Protein AF-A0A953SKE4-F1 (afdb_monomer)

Structure (mmCIF, N/CA/C/O backbone):
data_AF-A0A953SKE4-F1
#
_entry.id   AF-A0A953SKE4-F1
#
loop_
_atom_site.group_PDB
_atom_site.id
_atom_site.type_symbol
_atom_site.label_atom_id
_atom_site.label_alt_id
_atom_site.label_comp_id
_atom_site.label_asym_id
_atom_site.label_entity_id
_atom_site.label_seq_id
_atom_site.pdbx_PDB_ins_code
_atom_site.Cartn_x
_atom_site.Cartn_y
_atom_site.Cartn_z
_atom_site.occupancy
_atom_site.B_iso_or_equiv
_atom_site.auth_seq_id
_atom_site.auth_comp_id
_atom_site.auth_asym_id
_atom_site.auth_atom_id
_atom_site.pdbx_PDB_model_num
ATOM 1 N N . PRO A 1 1 ? 0.064 -39.192 33.802 1.00 39.12 1 PRO A N 1
ATOM 2 C CA . PRO A 1 1 ? -0.675 -38.508 32.712 1.00 39.12 1 PRO A CA 1
ATOM 3 C C . PRO A 1 1 ? -0.899 -37.016 33.041 1.00 39.12 1 PRO A C 1
ATOM 5 O O . PRO A 1 1 ? -1.971 -36.635 33.494 1.00 39.12 1 PRO A O 1
ATOM 8 N N . GLY A 1 2 ? 0.141 -36.183 32.907 1.00 41.84 2 GLY A N 1
ATOM 9 C CA . GLY A 1 2 ? 0.142 -34.832 33.498 1.00 41.84 2 GLY A CA 1
ATOM 10 C C . GLY A 1 2 ? 0.896 -33.747 32.727 1.00 41.84 2 GLY A C 1
ATOM 11 O O . GLY A 1 2 ? 1.136 -32.688 33.286 1.00 41.84 2 GLY A O 1
ATOM 12 N N . THR A 1 3 ? 1.271 -33.965 31.464 1.00 41.19 3 THR A N 1
ATOM 13 C CA . THR A 1 3 ? 2.146 -33.025 30.730 1.00 41.19 3 THR A CA 1
ATOM 14 C C . THR A 1 3 ? 1.558 -32.467 29.430 1.00 41.19 3 THR A C 1
ATOM 16 O O . THR A 1 3 ? 2.172 -31.610 28.808 1.00 41.19 3 THR A O 1
ATOM 19 N N . ALA A 1 4 ? 0.338 -32.851 29.037 1.00 38.56 4 ALA A N 1
ATOM 20 C CA . ALA A 1 4 ? -0.249 -32.420 27.759 1.00 38.56 4 ALA A CA 1
ATOM 21 C C . ALA A 1 4 ? -1.174 -31.184 27.837 1.00 38.56 4 ALA A C 1
ATOM 23 O O . ALA A 1 4 ? -1.635 -30.702 26.807 1.00 38.56 4 ALA A O 1
ATOM 24 N N . ARG A 1 5 ? -1.467 -30.642 29.032 1.00 37.81 5 ARG A N 1
ATOM 25 C CA . ARG A 1 5 ? -2.513 -29.607 29.208 1.00 37.81 5 ARG A CA 1
ATOM 26 C C . ARG A 1 5 ? -2.008 -28.174 29.427 1.00 37.81 5 ARG A C 1
ATOM 28 O O . ARG A 1 5 ? -2.819 -27.271 29.587 1.00 37.81 5 ARG A O 1
ATOM 35 N N . ALA A 1 6 ? -0.694 -27.945 29.394 1.00 35.88 6 ALA A N 1
ATOM 36 C CA . ALA A 1 6 ? -0.098 -26.629 29.666 1.00 35.88 6 ALA A CA 1
ATOM 37 C C . ALA A 1 6 ? 0.276 -25.809 28.408 1.00 35.88 6 ALA A C 1
ATOM 39 O O . ALA A 1 6 ? 0.784 -24.697 28.536 1.00 35.88 6 ALA A O 1
ATOM 40 N N . MET A 1 7 ? 0.031 -26.316 27.191 1.00 36.00 7 MET A N 1
ATOM 41 C CA . MET A 1 7 ? 0.552 -25.703 25.953 1.00 36.00 7 MET A CA 1
ATOM 42 C C . MET A 1 7 ? -0.490 -25.200 24.940 1.00 36.00 7 MET A C 1
ATOM 44 O O . MET A 1 7 ? -0.090 -24.751 23.870 1.00 36.00 7 MET A O 1
ATOM 48 N N . SER A 1 8 ? -1.795 -25.200 25.243 1.00 37.53 8 SER A N 1
ATOM 49 C CA . SER A 1 8 ? -2.818 -24.786 24.257 1.00 37.53 8 SER A CA 1
ATOM 50 C C . SER A 1 8 ? -3.483 -23.428 24.506 1.00 37.53 8 SER A C 1
ATOM 52 O O . SER A 1 8 ? -4.377 -23.066 23.749 1.00 37.53 8 SER A O 1
ATOM 54 N N . ASN A 1 9 ? -3.097 -22.669 25.536 1.00 37.81 9 ASN A N 1
ATOM 55 C CA . ASN A 1 9 ? -3.800 -21.423 25.864 1.00 37.81 9 ASN A CA 1
ATOM 56 C C . ASN A 1 9 ? -2.856 -20.259 26.165 1.00 37.81 9 ASN A C 1
ATOM 58 O O . ASN A 1 9 ? -2.908 -19.628 27.219 1.00 37.81 9 ASN A O 1
ATOM 62 N N . ARG A 1 10 ? -1.963 -19.995 25.213 1.00 39.56 10 ARG A N 1
ATOM 63 C CA . ARG A 1 10 ? -1.218 -18.739 25.130 1.00 39.56 10 ARG A CA 1
ATOM 64 C C . ARG A 1 10 ? -1.738 -17.942 23.931 1.00 39.56 10 ARG A C 1
ATOM 66 O O . ARG A 1 10 ? -0.953 -17.511 23.095 1.00 39.56 10 ARG A O 1
ATOM 73 N N . SER A 1 11 ? -3.063 -17.795 23.819 1.00 39.97 11 SER A N 1
ATOM 74 C CA . SER A 1 11 ? -3.590 -16.672 23.048 1.00 39.97 11 SER A CA 1
ATOM 75 C C . SER A 1 11 ? -3.015 -15.419 23.694 1.00 39.97 11 SER A C 1
ATOM 77 O O . SER A 1 11 ? -2.950 -15.313 24.928 1.00 39.97 11 SER A O 1
ATOM 79 N N . ALA A 1 12 ? -2.485 -14.513 22.882 1.00 47.19 12 ALA A N 1
ATOM 80 C CA . ALA A 1 12 ? -2.072 -13.211 23.367 1.00 47.19 12 ALA A CA 1
ATOM 81 C C . ALA A 1 12 ? -3.350 -12.505 23.822 1.00 47.19 12 ALA A C 1
ATOM 83 O O . ALA A 1 12 ? -4.002 -11.834 23.035 1.00 47.19 12 ALA A O 1
ATOM 84 N N . ARG A 1 13 ? -3.755 -12.741 25.076 1.00 45.00 13 ARG A N 1
ATOM 85 C CA . ARG A 1 13 ? -4.928 -12.137 25.695 1.00 45.00 13 ARG A CA 1
ATOM 86 C C . ARG A 1 13 ? -4.666 -10.639 25.683 1.00 45.00 13 ARG A C 1
ATOM 88 O O . ARG A 1 13 ? -3.922 -10.134 26.524 1.00 45.00 13 ARG A O 1
ATOM 95 N N . TYR A 1 14 ? -5.175 -9.970 24.656 1.00 53.34 14 TYR A N 1
ATOM 96 C CA . TYR A 1 14 ? -4.954 -8.559 24.427 1.00 53.34 14 TYR A CA 1
ATOM 97 C C . TYR A 1 14 ? -5.519 -7.813 25.635 1.00 53.34 14 TYR A C 1
ATOM 99 O O . TYR A 1 14 ? -6.727 -7.767 25.861 1.00 53.34 14 TYR A O 1
ATOM 107 N N . LYS A 1 15 ? -4.626 -7.302 26.486 1.00 50.97 15 LYS A N 1
ATOM 108 C CA . LYS A 1 15 ? -5.012 -6.466 27.616 1.00 50.97 15 LYS A CA 1
ATOM 109 C C . LYS A 1 15 ? -5.253 -5.063 27.080 1.00 50.97 15 LYS A C 1
ATOM 111 O O . LYS A 1 15 ? -4.314 -4.364 26.704 1.00 50.97 15 LYS A O 1
ATOM 116 N N . SER A 1 16 ? -6.522 -4.666 27.055 1.00 43.53 16 SER A N 1
ATOM 117 C CA . SER A 1 16 ? -6.913 -3.287 26.773 1.00 43.53 16 SER A CA 1
ATOM 118 C C . SER A 1 16 ? -6.113 -2.333 27.673 1.00 43.53 16 SER A C 1
ATOM 120 O O . SER A 1 16 ? -6.047 -2.542 28.884 1.00 43.53 16 SER A O 1
ATOM 122 N N . GLY A 1 17 ? -5.433 -1.351 27.075 1.00 54.00 17 GLY A N 1
ATOM 123 C CA . GLY A 1 17 ? -4.590 -0.376 27.782 1.00 54.00 17 GLY A CA 1
ATOM 124 C C . GLY A 1 17 ? -3.110 -0.746 27.974 1.00 54.00 17 GLY A C 1
ATOM 125 O O . GLY A 1 17 ? -2.363 0.073 28.496 1.00 54.00 17 GLY A O 1
ATOM 126 N N . SER A 1 18 ? -2.635 -1.922 27.536 1.00 54.16 18 SER A N 1
ATOM 127 C CA . SER A 1 18 ? -1.208 -2.301 27.650 1.00 54.16 18 SER A CA 1
ATOM 128 C C . SER A 1 18 ? -0.355 -1.953 26.419 1.00 54.16 18 SER A C 1
ATOM 130 O O . SER A 1 18 ? 0.760 -2.457 26.265 1.00 54.16 18 SER A O 1
ATOM 132 N N . LEU A 1 19 ? -0.886 -1.154 25.492 1.00 59.56 19 LEU A N 1
ATOM 133 C CA . LEU A 1 19 ? -0.158 -0.700 24.310 1.00 59.56 19 LEU A CA 1
ATOM 134 C C . LEU A 1 19 ? 0.781 0.440 24.702 1.00 59.56 19 LEU A C 1
ATOM 136 O O . LEU A 1 19 ? 0.360 1.580 24.864 1.00 59.56 19 LEU A O 1
ATOM 140 N N . SER A 1 20 ? 2.071 0.126 24.823 1.00 70.56 20 SER A N 1
ATOM 141 C CA . SER A 1 20 ? 3.114 1.154 24.814 1.00 70.56 20 SER A CA 1
ATOM 142 C C . SER A 1 20 ? 3.005 1.983 23.530 1.00 70.56 20 SER A C 1
ATOM 144 O O . SER A 1 20 ? 2.717 1.425 22.468 1.00 70.56 20 SER A O 1
ATOM 146 N N . LEU A 1 21 ? 3.289 3.286 23.613 1.00 67.12 21 LEU A N 1
ATOM 147 C CA . LEU A 1 21 ? 3.339 4.202 22.468 1.00 67.12 21 LEU A CA 1
ATOM 148 C C . LEU A 1 21 ? 4.167 3.607 21.313 1.00 67.12 21 LEU A C 1
ATOM 150 O O . LEU A 1 21 ? 3.741 3.606 20.162 1.00 67.12 21 LEU A O 1
ATOM 154 N N . ALA A 1 22 ? 5.302 2.981 21.641 1.00 67.12 22 ALA A N 1
ATOM 155 C CA . ALA A 1 22 ? 6.142 2.284 20.672 1.00 67.12 22 ALA A CA 1
ATOM 156 C C . ALA A 1 22 ? 5.430 1.072 20.041 1.00 67.12 22 ALA A C 1
ATOM 158 O O . ALA A 1 22 ? 5.507 0.863 18.836 1.00 67.12 22 ALA A O 1
ATOM 159 N N . GLY A 1 23 ? 4.686 0.295 20.831 1.00 61.81 23 GLY A N 1
ATOM 160 C CA . GLY A 1 23 ? 3.919 -0.862 20.358 1.00 61.81 23 GLY A CA 1
ATOM 161 C C . GLY A 1 23 ? 2.653 -0.514 19.565 1.00 61.81 23 GLY A C 1
ATOM 162 O O . GLY A 1 23 ? 2.131 -1.398 18.880 1.00 61.81 23 GLY A O 1
ATOM 163 N N . ALA A 1 24 ? 2.170 0.730 19.667 1.00 65.88 24 ALA A N 1
ATOM 164 C CA . ALA A 1 24 ? 1.053 1.277 18.896 1.00 65.88 24 ALA A CA 1
ATOM 165 C C . ALA A 1 24 ? 1.512 1.916 17.573 1.00 65.88 24 ALA A C 1
ATOM 167 O O . ALA A 1 24 ? 0.859 1.730 16.552 1.00 65.88 24 ALA A O 1
ATOM 168 N N . VAL A 1 25 ? 2.656 2.610 17.572 1.00 69.12 25 VAL A N 1
ATOM 169 C CA . VAL A 1 25 ? 3.214 3.281 16.383 1.00 69.12 25 VAL A CA 1
ATOM 170 C C . VAL A 1 25 ? 3.992 2.314 15.480 1.00 69.12 25 VAL A C 1
ATOM 172 O O . VAL A 1 25 ? 3.965 2.448 14.256 1.00 69.12 25 VAL A O 1
ATOM 175 N N . ALA A 1 26 ? 4.657 1.305 16.053 1.00 68.56 26 ALA A N 1
ATOM 176 C CA . ALA A 1 26 ? 5.510 0.379 15.302 1.00 68.56 26 ALA A CA 1
ATOM 177 C C . ALA A 1 26 ? 4.809 -0.371 14.146 1.00 68.56 26 ALA A C 1
ATOM 179 O O . ALA A 1 26 ? 5.418 -0.465 13.079 1.00 68.56 26 ALA A O 1
ATOM 180 N N . PRO A 1 27 ? 3.565 -0.880 14.285 1.00 70.19 27 PRO A N 1
ATOM 181 C CA . PRO A 1 27 ? 2.878 -1.534 13.173 1.00 70.19 27 PRO A CA 1
ATOM 182 C C . PRO A 1 27 ? 2.602 -0.571 12.012 1.00 70.19 27 PRO A C 1
ATOM 184 O O . PRO A 1 27 ? 2.780 -0.955 10.863 1.00 70.19 27 PRO A O 1
ATOM 187 N N . GLY A 1 28 ? 2.218 0.677 12.305 1.00 72.12 28 GLY A N 1
ATOM 188 C CA . GLY A 1 28 ? 1.869 1.674 11.289 1.00 72.12 28 GLY A CA 1
ATOM 189 C C . GLY A 1 28 ? 3.074 2.132 10.468 1.00 72.12 28 GLY A C 1
ATOM 190 O O . GLY A 1 28 ? 3.058 2.050 9.243 1.00 72.12 28 GLY A O 1
ATOM 191 N N . ASN A 1 29 ? 4.166 2.523 11.132 1.00 78.38 29 ASN A N 1
ATOM 192 C CA . ASN A 1 29 ? 5.350 3.040 10.434 1.00 78.38 29 ASN A CA 1
ATOM 193 C C . ASN A 1 29 ? 6.035 1.980 9.560 1.00 78.38 29 ASN A C 1
ATOM 195 O O . ASN A 1 29 ? 6.496 2.284 8.461 1.00 78.38 29 ASN A O 1
ATOM 199 N N . GLY A 1 30 ? 6.097 0.728 10.025 1.00 74.69 30 GLY A N 1
ATOM 200 C CA . GLY A 1 30 ? 6.688 -0.363 9.247 1.00 74.69 30 GLY A CA 1
ATOM 201 C C . GLY A 1 30 ? 5.895 -0.673 7.973 1.00 74.69 30 GLY A C 1
ATOM 202 O O . GLY A 1 30 ? 6.492 -0.904 6.920 1.00 74.69 30 GLY A O 1
ATOM 203 N N . VAL A 1 31 ? 4.562 -0.621 8.052 1.00 78.62 31 VAL A N 1
ATOM 204 C CA . VAL A 1 31 ? 3.669 -0.794 6.895 1.00 78.62 31 VAL A CA 1
ATOM 205 C C . VAL A 1 31 ? 3.814 0.376 5.919 1.00 78.62 31 VAL A C 1
ATOM 207 O O . VAL A 1 31 ? 3.981 0.129 4.728 1.00 78.62 31 VAL A O 1
ATOM 210 N N . MET A 1 32 ? 3.835 1.626 6.407 1.00 81.75 32 MET A N 1
ATOM 211 C CA . MET A 1 32 ? 4.032 2.831 5.579 1.00 81.75 32 MET A CA 1
ATOM 212 C C . MET A 1 32 ? 5.306 2.748 4.737 1.00 81.75 32 MET A C 1
ATOM 214 O O . MET A 1 32 ? 5.282 2.914 3.516 1.00 81.75 32 MET A O 1
ATOM 218 N N . ILE A 1 33 ? 6.432 2.457 5.392 1.00 81.88 33 ILE A N 1
ATOM 219 C CA . ILE A 1 33 ? 7.736 2.382 4.730 1.00 81.88 33 ILE A CA 1
ATOM 220 C C . ILE A 1 33 ? 7.755 1.214 3.735 1.00 81.88 33 ILE A C 1
ATOM 222 O O . ILE A 1 33 ? 8.214 1.374 2.603 1.00 81.88 33 ILE A O 1
ATOM 226 N N . GLY A 1 34 ? 7.214 0.056 4.125 1.00 79.56 34 GLY A N 1
ATOM 227 C CA . GLY A 1 34 ? 7.093 -1.108 3.248 1.00 79.56 34 GLY A CA 1
ATOM 228 C C . GLY A 1 34 ? 6.271 -0.818 1.991 1.00 79.56 34 GLY A C 1
ATOM 229 O O . GLY A 1 34 ? 6.714 -1.149 0.891 1.00 79.56 34 GLY A O 1
ATOM 230 N N . GLY A 1 35 ? 5.127 -0.143 2.137 1.00 79.62 35 GLY A N 1
ATOM 231 C CA . GLY A 1 35 ? 4.260 0.268 1.031 1.00 79.62 35 GLY A CA 1
ATOM 232 C C . GLY A 1 35 ? 4.963 1.202 0.046 1.00 79.62 35 GLY A C 1
ATOM 233 O O . GLY A 1 35 ? 4.919 0.960 -1.162 1.00 79.62 35 GLY A O 1
ATOM 234 N N . GLY A 1 36 ? 5.692 2.205 0.546 1.00 81.56 36 GLY A N 1
ATOM 235 C CA . GLY A 1 36 ? 6.475 3.125 -0.287 1.00 81.56 36 GLY A CA 1
ATOM 236 C C . GLY A 1 36 ? 7.585 2.426 -1.082 1.00 81.56 36 GLY A C 1
ATOM 237 O O . GLY A 1 36 ? 7.732 2.654 -2.284 1.00 81.56 36 GLY A O 1
ATOM 238 N N . ILE A 1 37 ? 8.327 1.512 -0.448 1.00 83.56 37 ILE A N 1
ATOM 239 C CA . ILE A 1 37 ? 9.362 0.711 -1.123 1.00 83.56 37 ILE A CA 1
ATOM 240 C C . ILE A 1 37 ? 8.739 -0.160 -2.217 1.00 83.56 37 ILE A C 1
ATOM 242 O O . ILE A 1 37 ? 9.277 -0.232 -3.322 1.00 83.56 37 ILE A O 1
ATOM 246 N N . PHE A 1 38 ? 7.600 -0.796 -1.940 1.00 79.81 38 PHE A N 1
ATOM 247 C CA . PHE A 1 38 ? 6.924 -1.659 -2.907 1.00 79.81 38 PHE A CA 1
ATOM 248 C C . PHE A 1 38 ? 6.378 -0.875 -4.100 1.00 79.81 38 PHE A C 1
ATOM 250 O O . PHE A 1 38 ? 6.512 -1.323 -5.239 1.00 79.81 38 PHE A O 1
ATOM 257 N N . ALA A 1 39 ? 5.817 0.313 -3.857 1.00 80.62 39 ALA A N 1
ATOM 258 C CA . ALA A 1 39 ? 5.349 1.211 -4.904 1.00 80.62 39 ALA A CA 1
ATOM 259 C C . ALA A 1 39 ? 6.493 1.585 -5.858 1.00 80.62 39 ALA A C 1
ATOM 261 O O . ALA A 1 39 ? 6.364 1.417 -7.072 1.00 80.62 39 ALA A O 1
ATOM 262 N N . LEU A 1 40 ? 7.638 2.009 -5.312 1.00 84.81 40 LEU A N 1
ATOM 263 C CA . LEU A 1 40 ? 8.830 2.351 -6.094 1.00 84.81 40 LEU A CA 1
ATOM 264 C C . LEU A 1 40 ? 9.402 1.134 -6.827 1.00 84.81 40 LEU A C 1
ATOM 266 O O . LEU A 1 40 ? 9.696 1.211 -8.021 1.00 84.81 40 LEU A O 1
ATOM 270 N N . MET A 1 41 ? 9.506 -0.011 -6.150 1.00 81.94 41 MET A N 1
ATOM 271 C CA . MET A 1 41 ? 9.976 -1.254 -6.757 1.00 81.94 41 MET A CA 1
ATOM 272 C C . MET A 1 41 ? 9.084 -1.675 -7.925 1.00 81.94 41 MET A C 1
ATOM 274 O O . MET A 1 41 ? 9.592 -2.065 -8.970 1.00 81.94 41 MET A O 1
ATOM 278 N N . GLY A 1 42 ? 7.766 -1.551 -7.792 1.00 79.31 42 GLY A N 1
ATOM 279 C CA . GLY A 1 42 ? 6.824 -1.850 -8.864 1.00 79.31 42 GLY A CA 1
ATOM 280 C C . GLY A 1 42 ? 6.957 -0.949 -10.087 1.00 79.31 42 GLY A C 1
ATOM 281 O O . GLY A 1 42 ? 6.715 -1.407 -11.207 1.00 79.31 42 GLY A O 1
ATOM 282 N N . GLN A 1 43 ? 7.356 0.312 -9.902 1.00 80.75 43 GLN A N 1
ATOM 283 C CA . GLN A 1 43 ? 7.673 1.208 -11.017 1.00 80.75 43 GLN A CA 1
ATOM 284 C C . GLN A 1 43 ? 8.949 0.754 -11.728 1.00 80.75 43 GLN A C 1
ATOM 286 O O . GLN A 1 43 ? 8.941 0.574 -12.943 1.00 80.75 43 GLN A O 1
ATOM 291 N N . VAL A 1 44 ? 10.012 0.461 -10.973 1.00 81.62 44 VAL A N 1
ATOM 292 C CA . VAL A 1 44 ? 11.272 -0.058 -11.531 1.00 81.62 44 VAL A CA 1
ATOM 293 C C . VAL A 1 44 ? 11.052 -1.395 -12.245 1.00 81.62 44 VAL A C 1
ATOM 295 O O . VAL A 1 44 ? 11.558 -1.599 -13.344 1.00 81.62 44 VAL A O 1
ATOM 298 N N . ALA A 1 45 ? 10.246 -2.285 -11.668 1.00 76.94 45 ALA A N 1
ATOM 299 C CA . ALA A 1 45 ? 9.879 -3.559 -12.274 1.00 76.94 45 ALA A CA 1
ATOM 300 C C . ALA A 1 45 ? 9.043 -3.380 -13.548 1.00 76.94 45 ALA A C 1
ATOM 302 O O . ALA A 1 45 ? 9.211 -4.138 -14.497 1.00 76.94 45 ALA A O 1
ATOM 303 N N . GLY A 1 46 ? 8.181 -2.358 -13.601 1.00 73.44 46 GLY A N 1
ATOM 304 C CA . GLY A 1 46 ? 7.456 -1.988 -14.818 1.00 73.44 46 GLY A CA 1
ATOM 305 C C . GLY A 1 46 ? 8.395 -1.587 -15.958 1.00 73.44 46 GLY A C 1
ATOM 306 O O . GLY A 1 46 ? 8.177 -1.996 -17.093 1.00 73.44 46 GLY A O 1
ATOM 307 N N . LEU A 1 47 ? 9.470 -0.857 -15.646 1.00 75.56 47 LEU A N 1
ATOM 308 C CA . LEU A 1 47 ? 10.493 -0.455 -16.619 1.00 75.56 47 LEU A CA 1
ATOM 309 C C . LEU A 1 47 ? 11.413 -1.615 -17.031 1.00 75.56 47 LEU A C 1
ATOM 311 O O . LEU A 1 47 ? 11.824 -1.697 -18.184 1.00 75.56 47 LEU A O 1
ATOM 315 N N . ALA A 1 48 ? 11.739 -2.512 -16.098 1.00 72.88 48 ALA A N 1
ATOM 316 C CA . ALA A 1 48 ? 12.599 -3.671 -16.342 1.00 72.88 48 ALA A CA 1
ATOM 317 C C . ALA A 1 48 ? 11.871 -4.851 -17.024 1.00 72.88 48 ALA A C 1
ATOM 319 O O . ALA A 1 48 ? 12.521 -5.758 -17.549 1.00 72.88 48 ALA A O 1
ATOM 320 N N . GLY A 1 49 ? 10.534 -4.855 -17.023 1.00 71.50 49 GLY A N 1
ATOM 321 C CA . GLY A 1 49 ? 9.706 -5.908 -17.612 1.00 71.50 49 GLY A CA 1
ATOM 322 C C . GLY A 1 49 ? 9.820 -7.259 -16.892 1.00 71.50 49 GLY A C 1
ATOM 323 O O . GLY A 1 49 ? 10.248 -7.349 -15.740 1.00 71.50 49 GLY A O 1
ATOM 324 N N . GLY A 1 50 ? 9.454 -8.346 -17.582 1.00 71.12 50 GLY A N 1
ATOM 325 C CA . GLY A 1 50 ? 9.426 -9.707 -17.015 1.00 71.12 50 GLY A CA 1
ATOM 326 C C . GLY A 1 50 ? 10.789 -10.261 -16.571 1.00 71.12 50 GLY A C 1
ATOM 327 O O . GLY A 1 50 ? 10.850 -11.273 -15.878 1.00 71.12 50 GLY A O 1
ATOM 328 N N . LEU A 1 51 ? 11.888 -9.589 -16.923 1.00 75.50 51 LEU A N 1
ATOM 329 C CA . LEU A 1 51 ? 13.241 -9.958 -16.508 1.00 75.50 51 LEU A CA 1
ATOM 330 C C . LEU A 1 51 ? 13.604 -9.444 -15.111 1.00 75.50 51 LEU A C 1
ATOM 332 O O . LEU A 1 51 ? 14.638 -9.846 -14.581 1.00 75.50 51 LEU A O 1
ATOM 336 N N . PHE A 1 52 ? 12.781 -8.590 -14.493 1.00 75.19 52 PHE A N 1
ATOM 337 C CA . PHE A 1 52 ? 13.068 -8.008 -13.181 1.00 75.19 52 PHE A CA 1
ATOM 338 C C . PHE A 1 52 ? 13.435 -9.044 -12.098 1.00 75.19 52 PHE A C 1
ATOM 340 O O . PHE A 1 52 ? 14.459 -8.845 -11.442 1.00 75.19 52 PHE A O 1
ATOM 347 N N . PRO A 1 53 ? 12.708 -10.168 -11.914 1.00 71.62 53 PRO A N 1
ATOM 348 C CA . PRO A 1 53 ? 13.050 -11.149 -10.881 1.00 71.62 53 PRO A CA 1
ATOM 349 C C . PRO A 1 53 ? 14.406 -11.812 -11.139 1.00 71.62 53 PRO A C 1
ATOM 351 O O . PRO A 1 53 ? 15.194 -12.006 -10.217 1.00 71.62 53 PRO A O 1
ATOM 354 N N . ILE A 1 54 ? 14.710 -12.107 -12.406 1.00 73.56 54 ILE A N 1
ATOM 355 C CA . ILE A 1 54 ? 15.983 -12.713 -12.807 1.00 73.56 54 ILE A CA 1
ATOM 356 C C . ILE A 1 54 ? 17.114 -11.705 -12.607 1.00 73.56 54 ILE A C 1
ATOM 358 O O . ILE A 1 54 ? 18.135 -12.044 -12.018 1.00 73.56 54 ILE A O 1
ATOM 362 N N . ALA A 1 55 ? 16.925 -10.451 -13.020 1.00 72.38 55 ALA A N 1
ATOM 363 C CA . ALA A 1 55 ? 17.889 -9.377 -12.810 1.00 72.38 55 ALA A CA 1
ATOM 364 C C . ALA A 1 55 ? 18.147 -9.132 -11.317 1.00 72.38 55 ALA A C 1
ATOM 366 O O . ALA A 1 55 ? 19.294 -8.941 -10.922 1.00 72.38 55 ALA A O 1
ATOM 367 N N . PHE A 1 56 ? 17.107 -9.203 -10.482 1.00 73.12 56 PHE A N 1
ATOM 368 C CA . PHE A 1 56 ? 17.219 -9.081 -9.033 1.00 73.12 56 PHE A CA 1
ATOM 369 C C . PHE A 1 56 ? 18.006 -10.244 -8.420 1.00 73.12 56 PHE A C 1
ATOM 371 O O . PHE A 1 56 ? 18.933 -10.008 -7.650 1.00 73.12 56 PHE A O 1
ATOM 378 N N . VAL A 1 57 ? 17.703 -11.494 -8.789 1.00 75.31 57 VAL A N 1
ATOM 379 C CA . VAL A 1 57 ? 18.437 -12.673 -8.298 1.00 75.31 57 VAL A CA 1
ATOM 380 C C . VAL A 1 57 ? 19.882 -12.662 -8.789 1.00 75.31 57 VAL A C 1
ATOM 382 O O . VAL A 1 57 ? 20.793 -12.925 -8.007 1.00 75.31 57 VAL A O 1
ATOM 385 N N . VAL A 1 58 ? 20.128 -12.314 -10.051 1.00 74.31 58 VAL A N 1
ATOM 386 C CA . VAL A 1 58 ? 21.482 -12.191 -10.609 1.00 74.31 58 VAL A CA 1
ATOM 387 C C . VAL A 1 58 ? 22.254 -11.081 -9.897 1.00 74.31 58 VAL A C 1
ATOM 389 O O . VAL A 1 58 ? 23.398 -11.305 -9.506 1.00 74.31 58 VAL A O 1
ATOM 392 N N . ALA A 1 59 ? 21.638 -9.921 -9.653 1.00 70.00 59 ALA A N 1
ATOM 393 C CA . ALA A 1 59 ? 22.247 -8.839 -8.885 1.00 70.00 59 ALA A CA 1
ATOM 394 C C . ALA A 1 59 ? 22.556 -9.279 -7.448 1.00 70.00 59 ALA A C 1
ATOM 396 O O . ALA A 1 59 ? 23.693 -9.145 -7.014 1.00 70.00 59 ALA A O 1
ATOM 397 N N . ALA A 1 60 ? 21.602 -9.889 -6.742 1.00 70.62 60 ALA A N 1
ATOM 398 C CA . ALA A 1 60 ? 21.787 -10.388 -5.380 1.00 70.62 60 ALA A CA 1
ATOM 399 C C . ALA A 1 60 ? 22.906 -11.438 -5.292 1.00 70.62 60 ALA A C 1
ATOM 401 O O . ALA A 1 60 ? 23.788 -11.357 -4.434 1.00 70.62 60 ALA A O 1
ATOM 402 N N . THR A 1 61 ? 22.916 -12.394 -6.222 1.00 71.12 61 THR A N 1
ATOM 403 C CA . THR A 1 61 ? 23.912 -13.470 -6.260 1.00 71.12 61 THR A CA 1
ATOM 404 C C . THR A 1 61 ? 25.297 -12.913 -6.592 1.00 71.12 61 THR A C 1
ATOM 406 O O . THR A 1 61 ? 26.278 -13.275 -5.942 1.00 71.12 61 THR A O 1
ATOM 409 N N . ASN A 1 62 ? 25.401 -11.998 -7.557 1.00 66.88 62 ASN A N 1
ATOM 410 C CA . ASN A 1 62 ? 26.673 -11.377 -7.927 1.00 66.88 62 ASN A CA 1
ATOM 411 C C . ASN A 1 62 ? 27.195 -10.441 -6.831 1.00 66.88 62 ASN A C 1
ATOM 413 O O . ASN A 1 62 ? 28.392 -10.440 -6.561 1.00 66.88 62 ASN A O 1
ATOM 417 N N . SER A 1 63 ? 26.314 -9.712 -6.143 1.00 63.31 63 SER A N 1
ATOM 418 C CA . SER A 1 63 ? 26.671 -8.870 -4.998 1.00 63.31 63 SER A CA 1
ATOM 419 C C . SER A 1 63 ? 27.195 -9.681 -3.816 1.00 63.31 63 SER A C 1
ATOM 421 O O . SER A 1 63 ? 28.111 -9.227 -3.136 1.00 63.31 63 SER A O 1
ATOM 423 N N . SER A 1 64 ? 26.663 -10.884 -3.579 1.00 62.97 64 SER A N 1
ATOM 424 C CA . SER A 1 64 ? 27.126 -11.763 -2.496 1.00 62.97 64 SER A CA 1
ATOM 425 C C . SER A 1 64 ? 28.514 -12.376 -2.734 1.00 62.97 64 SER A C 1
ATOM 427 O O . SER A 1 64 ? 29.155 -12.821 -1.783 1.00 62.97 64 SER A O 1
ATOM 429 N N . ARG A 1 65 ? 29.011 -12.387 -3.983 1.00 62.75 65 ARG A N 1
ATOM 430 C CA . ARG A 1 65 ? 30.332 -12.932 -4.317 1.00 62.75 65 ARG A CA 1
ATOM 431 C C . ARG A 1 65 ? 31.417 -11.861 -4.165 1.00 62.75 65 ARG A C 1
ATOM 433 O O . ARG A 1 65 ? 31.417 -10.891 -4.927 1.00 62.75 65 ARG A O 1
ATOM 440 N N . PRO A 1 66 ? 32.398 -12.035 -3.263 1.00 52.66 66 PRO A N 1
ATOM 441 C CA . PRO A 1 66 ? 33.515 -11.106 -3.170 1.00 52.66 66 PRO A CA 1
ATOM 442 C C . PRO A 1 66 ? 34.343 -11.151 -4.469 1.00 52.66 66 PRO A C 1
ATOM 444 O O . PRO A 1 66 ? 35.019 -12.136 -4.750 1.00 52.66 66 PRO A O 1
ATOM 447 N N . GLY A 1 67 ? 34.277 -10.085 -5.282 1.00 55.00 67 GLY A N 1
ATOM 448 C CA . GLY A 1 67 ? 35.253 -9.815 -6.351 1.00 55.00 67 GLY A CA 1
ATOM 449 C C . GLY A 1 67 ? 34.784 -9.772 -7.816 1.00 55.00 67 GLY A C 1
ATOM 450 O O . GLY A 1 67 ? 35.644 -9.588 -8.676 1.00 55.00 67 GLY A O 1
ATOM 451 N N . THR A 1 68 ? 33.489 -9.892 -8.155 1.00 52.59 68 THR A N 1
ATOM 452 C CA . THR A 1 68 ? 33.052 -10.007 -9.578 1.00 52.59 68 THR A CA 1
ATOM 453 C C . THR A 1 68 ? 32.330 -8.801 -10.195 1.00 52.59 68 THR A C 1
ATOM 455 O O . THR A 1 68 ? 32.133 -8.777 -11.410 1.00 52.59 68 THR A O 1
ATOM 458 N N . THR A 1 69 ? 32.030 -7.735 -9.447 1.00 52.03 69 THR A N 1
ATOM 459 C CA . THR A 1 69 ? 31.447 -6.485 -9.989 1.00 52.03 69 THR A CA 1
ATOM 460 C C . THR A 1 69 ? 32.505 -5.631 -10.711 1.00 52.03 69 THR A C 1
ATOM 462 O O . THR A 1 69 ? 32.809 -4.510 -10.313 1.00 52.03 69 THR A O 1
ATOM 465 N N . ARG A 1 70 ? 33.166 -6.176 -11.742 1.00 52.50 70 ARG A N 1
ATOM 466 C CA . ARG A 1 70 ? 34.292 -5.513 -12.437 1.00 52.50 70 ARG A CA 1
ATOM 467 C C . ARG A 1 70 ? 33.964 -5.014 -13.850 1.00 52.50 70 ARG A C 1
ATOM 469 O O . ARG A 1 70 ? 34.771 -4.306 -14.444 1.00 52.50 70 ARG A O 1
ATOM 476 N N . SER A 1 71 ? 32.778 -5.279 -14.385 1.00 48.41 71 SER A N 1
ATOM 477 C CA . SER A 1 71 ? 32.489 -4.961 -15.789 1.00 48.41 71 SER A CA 1
ATOM 478 C C . SER A 1 71 ? 31.646 -3.687 -15.955 1.00 48.41 71 SER A C 1
ATOM 480 O O . SER A 1 71 ? 30.425 -3.755 -16.028 1.00 48.41 71 SER A O 1
ATOM 482 N N . ARG A 1 72 ? 32.347 -2.545 -16.103 1.00 49.19 72 ARG A N 1
ATOM 483 C CA . ARG A 1 72 ? 31.914 -1.250 -16.707 1.00 49.19 72 ARG A CA 1
ATOM 484 C C . ARG A 1 72 ? 31.268 -0.164 -15.817 1.00 49.19 72 ARG A C 1
ATOM 486 O O . ARG A 1 72 ? 30.266 0.421 -16.221 1.00 49.19 72 ARG A O 1
ATOM 493 N N . ARG A 1 73 ? 31.880 0.229 -14.688 1.00 51.00 73 ARG A N 1
ATOM 494 C CA . ARG A 1 73 ? 31.589 1.530 -14.024 1.00 51.00 73 ARG A CA 1
ATOM 495 C C . ARG A 1 73 ? 32.859 2.260 -13.539 1.00 51.00 73 ARG A C 1
ATOM 497 O O . ARG A 1 73 ? 33.884 1.596 -13.367 1.00 51.00 73 ARG A O 1
ATOM 504 N N . PRO A 1 74 ? 32.829 3.608 -13.391 1.00 45.00 74 PRO A N 1
ATOM 505 C CA . PRO A 1 74 ? 34.007 4.421 -13.089 1.00 45.00 74 PRO A CA 1
ATOM 506 C C . PRO A 1 74 ? 34.613 4.034 -11.737 1.00 45.00 74 PRO A C 1
ATOM 508 O O . PRO A 1 74 ? 33.913 3.584 -10.831 1.00 45.00 74 PRO A O 1
ATOM 511 N N . ARG A 1 75 ? 35.933 4.195 -11.612 1.00 45.41 75 ARG A N 1
ATOM 512 C CA . ARG A 1 75 ? 36.717 3.829 -10.425 1.00 45.41 75 ARG A CA 1
ATOM 513 C C . ARG A 1 75 ? 36.157 4.468 -9.147 1.00 45.41 75 ARG A C 1
ATOM 515 O O . ARG A 1 75 ? 36.221 5.681 -8.990 1.00 45.41 75 ARG A O 1
ATOM 522 N N . GLY A 1 76 ? 35.743 3.617 -8.207 1.00 47.75 76 GLY A N 1
ATOM 523 C CA . GLY A 1 76 ? 35.649 3.955 -6.787 1.00 47.75 76 GLY A CA 1
ATOM 524 C C . GLY A 1 76 ? 34.403 3.414 -6.086 1.00 47.75 76 GLY A C 1
ATOM 525 O O . GLY A 1 76 ? 33.405 4.116 -6.028 1.00 47.75 76 GLY A O 1
ATOM 526 N N . ARG A 1 77 ? 34.543 2.226 -5.464 1.00 49.06 77 ARG A N 1
ATOM 527 C CA . ARG A 1 77 ? 33.743 1.618 -4.361 1.00 49.06 77 ARG A CA 1
ATOM 528 C C . ARG A 1 77 ? 33.021 0.296 -4.696 1.00 49.06 77 ARG A C 1
ATOM 530 O O . ARG A 1 77 ? 31.798 0.244 -4.668 1.00 49.06 77 ARG A O 1
ATOM 537 N N . PRO A 1 78 ? 33.757 -0.821 -4.863 1.00 53.53 78 PRO A N 1
ATOM 538 C CA . PRO A 1 78 ? 33.161 -2.166 -4.940 1.00 53.53 78 PRO A CA 1
ATOM 539 C C . PRO A 1 78 ? 32.336 -2.553 -3.694 1.00 53.53 78 PRO A C 1
ATOM 541 O O . PRO A 1 78 ? 31.414 -3.352 -3.793 1.00 53.53 78 PRO A O 1
ATOM 544 N N . LEU A 1 79 ? 32.622 -1.949 -2.532 1.00 53.97 79 LEU A N 1
ATOM 545 C CA . LEU A 1 79 ? 31.825 -2.107 -1.309 1.00 53.97 79 LEU A CA 1
ATOM 546 C C . LEU A 1 79 ? 30.442 -1.434 -1.388 1.00 53.97 79 LEU A C 1
ATOM 548 O O . LEU A 1 79 ? 29.529 -1.876 -0.699 1.00 53.97 79 LEU A O 1
ATOM 552 N N . ALA A 1 80 ? 30.262 -0.393 -2.212 1.00 59.66 80 ALA A N 1
ATOM 553 C CA . ALA A 1 80 ? 29.001 0.348 -2.279 1.00 59.66 80 ALA A CA 1
ATOM 554 C C . ALA A 1 80 ? 27.898 -0.432 -3.013 1.00 59.66 80 ALA A C 1
ATOM 556 O O . ALA A 1 80 ? 26.748 -0.396 -2.580 1.00 59.66 80 ALA A O 1
ATOM 557 N N . ASP A 1 81 ? 28.239 -1.180 -4.066 1.00 65.75 81 ASP A N 1
ATOM 558 C CA . ASP A 1 81 ? 27.255 -1.937 -4.854 1.00 65.75 81 ASP A CA 1
ATOM 559 C C . ASP A 1 81 ? 26.665 -3.109 -4.052 1.00 65.75 81 ASP A C 1
ATOM 561 O O . ASP A 1 81 ? 25.445 -3.250 -3.965 1.00 65.75 81 ASP A O 1
ATOM 565 N N . THR A 1 82 ? 27.502 -3.916 -3.388 1.00 67.81 82 THR A N 1
ATOM 566 C CA . THR A 1 82 ? 27.027 -5.010 -2.520 1.00 67.81 82 THR A CA 1
ATOM 567 C C . THR A 1 82 ? 26.286 -4.486 -1.297 1.00 67.81 82 THR A C 1
ATOM 569 O O . THR A 1 82 ? 25.268 -5.058 -0.912 1.00 67.81 82 THR A O 1
ATOM 572 N N . PHE A 1 83 ? 26.752 -3.380 -0.710 1.00 72.38 83 PHE A N 1
ATOM 573 C CA . PHE A 1 83 ? 26.048 -2.732 0.391 1.00 72.38 83 PHE A CA 1
ATOM 574 C C . PHE A 1 83 ? 24.656 -2.251 -0.040 1.00 72.38 83 PHE A C 1
ATOM 576 O O . PHE A 1 83 ? 23.680 -2.534 0.644 1.00 72.38 83 PHE A O 1
ATOM 583 N N . THR A 1 84 ? 24.535 -1.613 -1.207 1.00 77.00 84 THR A N 1
ATOM 584 C CA . THR A 1 84 ? 23.251 -1.122 -1.735 1.00 77.00 84 THR A CA 1
ATOM 585 C C . THR A 1 84 ? 22.274 -2.264 -2.006 1.00 77.00 84 THR A C 1
ATOM 587 O O . THR A 1 84 ? 21.116 -2.189 -1.598 1.00 77.00 84 THR A O 1
ATOM 590 N N . VAL A 1 85 ? 22.729 -3.348 -2.641 1.00 74.00 85 VAL A N 1
ATOM 591 C CA . VAL A 1 85 ? 21.884 -4.526 -2.899 1.00 74.00 85 VAL A CA 1
ATOM 592 C C . VAL A 1 85 ? 21.498 -5.224 -1.594 1.00 74.00 85 VAL A C 1
ATOM 594 O O . VAL A 1 85 ? 20.335 -5.584 -1.417 1.00 74.00 85 VAL A O 1
ATOM 597 N N . GLY A 1 86 ? 22.429 -5.355 -0.645 1.00 76.75 86 GLY A N 1
ATOM 598 C CA . GLY A 1 86 ? 22.153 -5.906 0.683 1.00 76.75 86 GLY A CA 1
ATOM 599 C C . GLY A 1 86 ? 21.099 -5.095 1.440 1.00 76.75 86 GLY A C 1
ATOM 600 O O . GLY A 1 86 ? 20.130 -5.662 1.942 1.00 76.75 86 GLY A O 1
ATOM 601 N N . VAL A 1 87 ? 21.229 -3.766 1.452 1.00 80.38 87 VAL A N 1
ATOM 602 C CA . VAL A 1 87 ? 20.241 -2.855 2.048 1.00 80.38 87 VAL A CA 1
ATOM 603 C C . VAL A 1 87 ? 18.891 -2.969 1.340 1.00 80.38 87 VAL A C 1
ATOM 605 O O . VAL A 1 87 ? 17.869 -3.037 2.017 1.00 80.38 87 VAL A O 1
ATOM 608 N N . ALA A 1 88 ? 18.858 -3.063 0.008 1.00 78.56 88 ALA A N 1
ATOM 609 C CA . ALA A 1 88 ? 17.614 -3.219 -0.747 1.00 78.56 88 ALA A CA 1
ATOM 610 C C . ALA A 1 88 ? 16.880 -4.529 -0.408 1.00 78.56 88 ALA A C 1
ATOM 612 O O . ALA A 1 88 ? 15.661 -4.522 -0.214 1.00 78.56 88 ALA A O 1
ATOM 613 N N . ILE A 1 89 ? 17.607 -5.645 -0.279 1.00 80.94 89 ILE A N 1
ATOM 614 C CA . ILE A 1 89 ? 17.036 -6.935 0.139 1.00 80.94 89 ILE A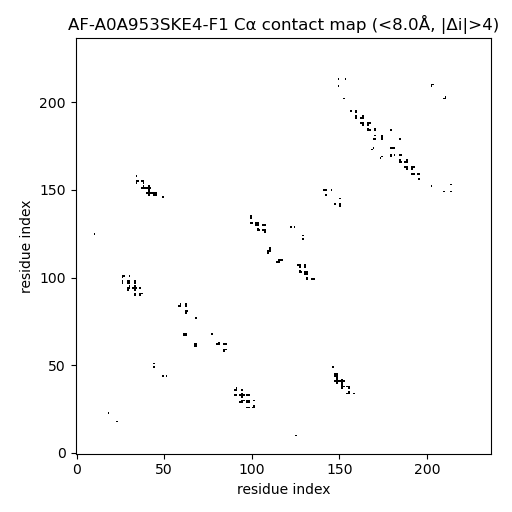 CA 1
ATOM 615 C C . ILE A 1 89 ? 16.467 -6.823 1.555 1.00 80.94 89 ILE A C 1
ATOM 617 O O . ILE A 1 89 ? 15.302 -7.155 1.775 1.00 80.94 89 ILE A O 1
ATOM 621 N N . ILE A 1 90 ? 17.259 -6.311 2.503 1.00 83.75 90 ILE A N 1
ATOM 622 C CA . ILE A 1 90 ? 16.843 -6.163 3.903 1.00 83.75 90 ILE A CA 1
ATOM 623 C C . ILE A 1 90 ? 15.610 -5.261 4.006 1.00 83.75 90 ILE A C 1
ATOM 625 O O . ILE A 1 90 ? 14.657 -5.615 4.698 1.00 83.75 90 ILE A O 1
ATOM 629 N N . ALA A 1 91 ? 15.588 -4.135 3.293 1.00 83.56 91 ALA A N 1
ATOM 630 C CA . ALA A 1 91 ? 14.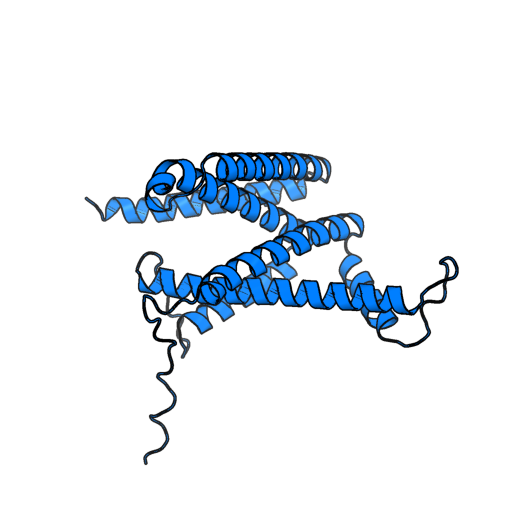468 -3.199 3.290 1.00 83.56 91 ALA A CA 1
ATOM 631 C C . ALA A 1 91 ? 13.182 -3.842 2.745 1.00 83.56 91 ALA A C 1
ATOM 633 O O . ALA A 1 91 ? 12.111 -3.682 3.330 1.00 83.56 91 ALA A O 1
ATOM 634 N N . THR A 1 92 ? 13.292 -4.635 1.677 1.00 83.38 92 THR A N 1
ATOM 635 C CA . THR A 1 92 ? 12.148 -5.326 1.059 1.00 83.38 92 THR A CA 1
ATOM 636 C C . THR A 1 92 ? 11.581 -6.408 1.975 1.00 83.38 92 THR A C 1
ATOM 638 O O . THR A 1 92 ? 10.374 -6.450 2.215 1.00 83.38 92 THR A O 1
ATOM 641 N N . VAL A 1 93 ? 12.448 -7.261 2.531 1.00 84.62 93 VAL A N 1
ATOM 642 C CA . VAL A 1 93 ? 12.035 -8.328 3.455 1.00 84.62 93 VAL A CA 1
ATOM 643 C C . VAL A 1 93 ? 11.417 -7.726 4.715 1.00 84.62 93 VAL A C 1
ATOM 645 O O . VAL A 1 93 ? 10.358 -8.170 5.152 1.00 84.62 93 VAL A O 1
ATOM 648 N N . SER A 1 94 ? 12.025 -6.674 5.266 1.00 84.56 94 SER A N 1
ATOM 649 C CA . SER A 1 94 ? 11.521 -6.005 6.469 1.00 84.56 94 SER A CA 1
ATOM 650 C C . SER A 1 94 ? 10.159 -5.353 6.232 1.00 84.56 94 SER A C 1
ATOM 652 O O . SER A 1 94 ? 9.268 -5.500 7.064 1.00 84.56 94 SER A O 1
ATOM 654 N N . GLY A 1 95 ? 9.960 -4.690 5.087 1.00 83.31 95 GLY A N 1
ATOM 655 C CA . GLY A 1 95 ? 8.675 -4.086 4.724 1.00 83.31 95 GLY A CA 1
ATOM 656 C C . GLY A 1 95 ? 7.557 -5.118 4.542 1.00 83.31 95 GLY A C 1
ATOM 657 O O . GLY A 1 95 ? 6.443 -4.927 5.039 1.00 83.31 95 GLY A O 1
ATOM 658 N N . ALA A 1 96 ? 7.858 -6.250 3.897 1.00 84.19 96 ALA A N 1
ATOM 659 C CA . ALA A 1 96 ? 6.907 -7.350 3.743 1.00 84.19 96 ALA A CA 1
ATOM 660 C C . ALA A 1 96 ? 6.532 -7.972 5.099 1.00 84.19 96 ALA A C 1
ATOM 662 O O . ALA A 1 96 ? 5.348 -8.139 5.400 1.00 84.19 96 ALA A O 1
ATOM 663 N N . LEU A 1 97 ? 7.523 -8.256 5.951 1.00 84.62 97 LEU A N 1
ATOM 664 C CA . LEU A 1 97 ? 7.294 -8.807 7.290 1.00 84.62 97 LEU A CA 1
ATOM 665 C C . LEU A 1 97 ? 6.513 -7.841 8.188 1.00 84.62 97 LEU A C 1
ATOM 667 O O . LEU A 1 97 ? 5.596 -8.276 8.886 1.00 84.62 97 LEU A O 1
ATOM 671 N N . ALA A 1 98 ? 6.822 -6.542 8.143 1.00 83.69 98 ALA A N 1
ATOM 672 C CA . ALA A 1 98 ? 6.087 -5.518 8.883 1.00 83.69 98 ALA A CA 1
ATOM 673 C C . ALA A 1 98 ? 4.609 -5.480 8.472 1.00 83.69 98 ALA A C 1
ATOM 675 O O . ALA A 1 98 ? 3.731 -5.454 9.335 1.00 83.69 98 ALA A O 1
ATOM 676 N N . SER A 1 99 ? 4.336 -5.564 7.167 1.00 83.56 99 SER A N 1
ATOM 677 C CA . SER A 1 99 ? 2.975 -5.566 6.622 1.00 83.56 99 SER A CA 1
ATOM 678 C C . SER A 1 99 ? 2.177 -6.793 7.061 1.00 83.56 99 SER A C 1
ATOM 680 O O . SER A 1 99 ? 1.058 -6.668 7.560 1.00 83.56 99 SER A O 1
ATOM 682 N N . ILE A 1 100 ? 2.773 -7.985 6.966 1.00 83.81 100 ILE A N 1
ATOM 683 C CA . ILE A 1 100 ? 2.141 -9.235 7.412 1.00 83.81 100 ILE A CA 1
ATOM 684 C C . ILE A 1 100 ? 1.866 -9.188 8.919 1.00 83.81 100 ILE A C 1
ATOM 686 O O . ILE A 1 100 ? 0.776 -9.556 9.364 1.00 83.81 100 ILE A O 1
ATOM 690 N N . PHE A 1 101 ? 2.827 -8.709 9.713 1.00 79.19 101 PHE A N 1
ATOM 691 C CA . PHE A 1 101 ? 2.682 -8.643 11.163 1.00 79.19 101 PHE A CA 1
ATOM 692 C C . PHE A 1 101 ? 1.592 -7.655 11.590 1.00 79.19 101 PHE A C 1
ATOM 694 O O . PHE A 1 101 ? 0.763 -8.002 12.435 1.00 79.19 101 PHE A O 1
ATOM 701 N N . ALA A 1 102 ? 1.543 -6.468 10.980 1.00 81.06 102 ALA A N 1
ATOM 702 C CA . ALA A 1 102 ? 0.514 -5.471 11.254 1.00 81.06 102 ALA A CA 1
ATOM 703 C C . ALA A 1 102 ? -0.894 -6.023 10.994 1.00 81.06 102 ALA A C 1
ATOM 705 O O . ALA A 1 102 ? -1.746 -5.974 11.885 1.00 81.06 102 ALA A O 1
ATOM 706 N N . VAL A 1 103 ? -1.112 -6.654 9.834 1.00 81.38 103 VAL A N 1
ATOM 707 C CA . VAL A 1 103 ? -2.405 -7.273 9.499 1.00 81.38 103 VAL A CA 1
ATOM 708 C C . VAL A 1 103 ? -2.740 -8.408 10.469 1.00 81.38 103 VAL A C 1
ATOM 710 O O . VAL A 1 103 ? -3.860 -8.474 10.976 1.00 81.38 103 VAL A O 1
ATOM 713 N N . SER A 1 104 ? -1.761 -9.259 10.799 1.00 75.88 104 SER A N 1
ATOM 714 C CA . SER A 1 104 ? -1.953 -10.385 11.723 1.00 75.88 104 SER A CA 1
ATOM 715 C C . SER A 1 104 ? -2.355 -9.956 13.135 1.00 75.88 104 SER A C 1
ATOM 717 O O . SER A 1 104 ? -2.925 -10.758 13.866 1.00 75.88 104 SER A O 1
ATOM 719 N N . ARG A 1 105 ? -2.069 -8.710 13.532 1.00 74.62 105 ARG A N 1
ATOM 720 C CA . ARG A 1 105 ? -2.403 -8.179 14.858 1.00 74.62 105 ARG A CA 1
ATOM 721 C C . ARG A 1 105 ? -3.690 -7.356 14.859 1.00 74.62 105 ARG A C 1
ATOM 723 O O . ARG A 1 105 ? -4.448 -7.436 15.821 1.00 74.62 105 ARG A O 1
ATOM 730 N N . MET A 1 106 ? -3.952 -6.583 13.805 1.00 79.94 106 MET A N 1
ATOM 731 C CA . MET A 1 106 ? -5.148 -5.734 13.723 1.00 79.94 106 MET A CA 1
ATOM 732 C C . MET A 1 106 ? -6.412 -6.535 13.399 1.00 79.94 106 MET A C 1
ATOM 734 O O . MET A 1 106 ? -7.456 -6.297 14.004 1.00 79.94 106 MET A O 1
ATOM 738 N N . LEU A 1 107 ? -6.336 -7.513 12.490 1.00 77.00 107 LEU A N 1
ATOM 739 C CA . LEU A 1 107 ? -7.524 -8.253 12.058 1.00 77.00 107 LEU A CA 1
ATOM 740 C C . LEU A 1 107 ? -8.156 -9.097 13.181 1.00 77.00 107 LEU A C 1
ATOM 742 O O . LEU A 1 107 ? -9.382 -9.057 13.311 1.00 77.00 107 LEU A O 1
ATOM 746 N N . PRO A 1 108 ? -7.389 -9.797 14.047 1.00 73.75 108 PRO A N 1
ATOM 747 C CA . PRO A 1 108 ? -7.972 -10.481 15.200 1.00 73.75 108 PRO A CA 1
ATOM 748 C C . PRO A 1 108 ? -8.645 -9.520 16.181 1.00 73.75 108 PRO A C 1
ATOM 750 O O . PRO A 1 108 ? -9.724 -9.824 16.670 1.00 73.75 108 PRO A O 1
ATOM 753 N N . MET A 1 109 ? -8.087 -8.327 16.405 1.00 75.31 109 MET A N 1
ATOM 754 C CA . MET A 1 109 ? -8.696 -7.323 17.287 1.00 75.31 109 MET A CA 1
ATOM 755 C C . MET A 1 109 ? -10.048 -6.822 16.743 1.00 75.31 109 MET A C 1
ATOM 757 O O . MET A 1 109 ? -11.013 -6.668 17.495 1.00 75.31 109 MET A O 1
ATOM 761 N N . LEU A 1 110 ? -10.157 -6.623 15.425 1.00 73.19 110 LEU A N 1
ATOM 762 C CA . LEU A 1 110 ? -11.424 -6.279 14.758 1.00 73.19 110 LEU A CA 1
ATOM 763 C C . LEU A 1 110 ? -12.424 -7.449 14.743 1.00 73.19 110 LEU A C 1
ATOM 765 O O . LEU A 1 110 ? -13.641 -7.256 14.769 1.00 73.19 110 LEU A O 1
ATOM 769 N N . THR A 1 111 ? -11.907 -8.673 14.729 1.00 70.69 111 THR A N 1
ATOM 770 C CA . THR A 1 111 ? -12.704 -9.900 14.788 1.00 70.69 111 THR A CA 1
ATOM 771 C C . THR A 1 111 ? -13.287 -10.122 16.184 1.00 70.69 111 THR A C 1
ATOM 773 O O . THR A 1 111 ? -14.476 -10.409 16.331 1.00 70.69 111 THR A O 1
ATOM 776 N N . GLU A 1 112 ? -12.473 -9.957 17.227 1.00 69.56 112 GLU A N 1
ATOM 777 C CA . GLU A 1 112 ? -12.884 -10.089 18.628 1.00 69.56 112 GLU A CA 1
ATOM 778 C C . GLU A 1 112 ? -13.910 -9.020 19.023 1.00 69.56 112 GLU A C 1
ATOM 780 O O . GLU A 1 112 ? -14.845 -9.304 19.772 1.00 69.56 112 GLU A O 1
ATOM 785 N N . THR A 1 113 ? -13.806 -7.816 18.451 1.00 69.19 113 THR A N 1
ATOM 786 C CA . THR A 1 113 ? -14.791 -6.730 18.621 1.00 69.19 113 THR A CA 1
ATOM 787 C C . THR A 1 113 ? -16.059 -6.903 17.771 1.00 69.19 113 THR A C 1
ATOM 789 O O . THR A 1 113 ? -16.908 -6.015 17.746 1.00 69.19 113 THR A O 1
ATOM 792 N N . LYS A 1 114 ? -16.240 -8.062 17.114 1.00 65.75 114 LYS A N 1
ATOM 793 C CA . LYS A 1 114 ? -17.397 -8.425 16.269 1.00 65.75 114 LYS A CA 1
ATOM 794 C C . LYS A 1 114 ? -17.673 -7.460 15.105 1.00 65.75 114 LYS A C 1
ATOM 796 O O . LYS A 1 114 ? -18.779 -7.460 14.568 1.00 65.75 114 LYS A O 1
ATOM 801 N N . LEU A 1 115 ? -16.686 -6.668 14.685 1.00 66.50 115 LEU A N 1
ATOM 802 C CA . LEU A 1 115 ? -16.794 -5.807 13.501 1.00 66.50 115 LEU A CA 1
ATOM 803 C C . LEU A 1 115 ? -16.585 -6.599 12.201 1.00 66.50 115 LEU A C 1
ATOM 805 O O . LEU A 1 115 ? -17.122 -6.222 11.159 1.00 66.50 115 LEU A O 1
ATOM 809 N N . ILE A 1 116 ? -15.834 -7.705 12.269 1.00 64.75 116 ILE A N 1
ATOM 810 C CA . ILE A 1 116 ? -15.529 -8.584 11.133 1.00 64.75 116 ILE A CA 1
ATOM 811 C C . ILE A 1 116 ? -15.846 -10.040 11.520 1.00 64.75 116 ILE A C 1
ATOM 813 O O . ILE A 1 116 ? -15.287 -10.541 12.500 1.00 64.75 116 ILE A O 1
ATOM 817 N N . PRO A 1 117 ? -16.736 -10.747 10.796 1.00 65.69 117 PRO A N 1
ATOM 818 C CA . PRO A 1 117 ? -16.999 -12.154 11.050 1.00 65.69 117 PRO A CA 1
ATOM 819 C C . PRO A 1 117 ? -15.777 -12.981 10.652 1.00 65.69 117 PRO A C 1
ATOM 821 O O . PRO A 1 117 ? -15.224 -12.817 9.565 1.00 65.69 117 PRO A O 1
ATOM 824 N N . HIS A 1 118 ? -15.376 -13.907 11.517 1.00 67.25 118 HIS A N 1
ATOM 825 C CA . HIS A 1 118 ? -14.341 -14.879 11.196 1.00 67.25 118 HIS A CA 1
ATOM 826 C C . HIS A 1 118 ? -14.964 -16.236 10.894 1.00 67.25 118 HIS A C 1
ATOM 828 O O . HIS A 1 118 ? -15.904 -16.667 11.559 1.00 67.25 118 HIS A O 1
ATOM 834 N N . SER A 1 119 ? -14.403 -16.928 9.907 1.00 60.78 119 SER A N 1
ATOM 835 C CA . SER A 1 119 ? -14.713 -18.331 9.642 1.00 60.78 119 SER A CA 1
ATOM 836 C C . SER A 1 119 ? -13.556 -19.189 10.147 1.00 60.78 119 SER A C 1
ATOM 838 O O . SER A 1 119 ? -12.434 -19.094 9.646 1.00 60.78 119 SER A O 1
ATOM 840 N N . HIS A 1 120 ? -13.818 -20.013 11.163 1.00 56.78 120 HIS A N 1
ATOM 841 C CA . HIS A 1 120 ? -12.881 -21.040 11.614 1.00 56.78 120 HIS A CA 1
ATOM 842 C C . HIS A 1 120 ? -12.872 -22.173 10.586 1.00 56.78 120 HIS A C 1
ATOM 844 O O . HIS A 1 120 ? -13.708 -23.071 10.621 1.00 56.78 120 HIS A O 1
ATOM 850 N N . PHE A 1 121 ? -11.936 -22.124 9.644 1.00 51.12 121 PHE A N 1
ATOM 851 C CA . PHE A 1 121 ? -11.786 -23.151 8.618 1.00 51.12 121 PHE A CA 1
ATOM 852 C C . PHE A 1 121 ? -11.024 -24.355 9.186 1.00 51.12 121 PHE A C 1
ATOM 854 O O . PHE A 1 121 ? -9.872 -24.574 8.840 1.00 51.12 121 PHE A O 1
ATOM 861 N N . GLY A 1 122 ? -11.623 -25.072 10.144 1.00 56.41 122 GLY A N 1
ATOM 862 C CA . GLY A 1 122 ? -11.188 -26.397 10.624 1.00 56.41 122 GLY A CA 1
ATOM 863 C C . GLY A 1 122 ? -9.754 -26.548 11.167 1.00 56.41 122 GLY A C 1
ATOM 864 O O . GLY A 1 122 ? -9.366 -27.657 11.523 1.00 56.41 122 GLY A O 1
ATOM 865 N N . MET A 1 123 ? -8.957 -25.479 11.233 1.00 64.94 123 MET A N 1
ATOM 866 C CA . MET A 1 123 ? -7.552 -25.513 11.636 1.00 64.94 123 MET A CA 1
ATOM 867 C C . MET A 1 123 ? -7.396 -25.314 13.155 1.00 64.94 123 MET A C 1
ATOM 869 O O . MET A 1 123 ? -8.062 -24.453 13.737 1.00 64.94 123 MET A O 1
ATOM 873 N N . PRO A 1 124 ? -6.508 -26.080 13.820 1.00 62.62 124 PRO A N 1
ATOM 874 C CA . PRO A 1 124 ? -6.170 -25.859 15.221 1.00 62.62 124 PRO A CA 1
ATOM 875 C C . PRO A 1 124 ? -5.211 -24.664 15.363 1.00 62.62 124 PRO A C 1
ATOM 877 O O . PRO A 1 124 ? -4.057 -24.719 14.936 1.00 62.62 124 PRO A O 1
ATOM 880 N N . GLY A 1 125 ? -5.655 -23.577 15.999 1.00 68.81 125 GLY A N 1
ATOM 881 C CA . GLY A 1 125 ? -4.825 -22.386 16.192 1.00 68.81 125 GLY A CA 1
ATOM 882 C C . GLY A 1 125 ? -5.591 -21.155 16.677 1.00 68.81 125 GLY A C 1
ATOM 883 O O . GLY A 1 125 ? -6.812 -21.172 16.776 1.00 68.81 125 GLY A O 1
ATOM 884 N N . ASP A 1 126 ? -4.845 -20.093 16.996 1.00 73.38 126 ASP A N 1
ATOM 885 C CA . ASP A 1 126 ? -5.390 -18.766 17.322 1.00 73.38 126 ASP A CA 1
ATOM 886 C C . ASP A 1 126 ? -5.813 -18.024 16.035 1.00 73.38 126 ASP A C 1
ATOM 888 O O . ASP A 1 126 ? -5.245 -18.267 14.964 1.00 73.38 126 ASP A O 1
ATOM 892 N N . VAL A 1 127 ? -6.750 -17.075 16.122 1.00 73.12 127 VAL A N 1
ATOM 893 C CA . VAL A 1 127 ? -7.271 -16.294 14.977 1.00 73.12 127 VAL A CA 1
ATOM 894 C C . VAL A 1 127 ? -6.145 -15.565 14.237 1.00 73.12 127 VAL A C 1
ATOM 896 O O . VAL A 1 127 ? -6.170 -15.455 13.008 1.00 73.12 127 VAL A O 1
ATOM 899 N N . GLN A 1 128 ? -5.104 -15.141 14.959 1.00 72.69 128 GLN A N 1
ATOM 900 C CA . GLN A 1 128 ? -3.886 -14.568 14.382 1.00 72.69 128 GLN A CA 1
ATOM 901 C C . GLN A 1 128 ? -3.177 -15.532 13.422 1.00 72.69 128 GLN A C 1
ATOM 903 O O . GLN A 1 128 ? -2.747 -15.115 12.347 1.00 72.69 128 GLN A O 1
ATOM 908 N N . LYS A 1 129 ? -3.051 -16.816 13.785 1.00 76.75 129 LYS A N 1
ATOM 909 C CA . LYS A 1 129 ? -2.376 -17.816 12.943 1.00 76.75 129 LYS A CA 1
ATOM 910 C C . LYS A 1 129 ? -3.164 -18.060 11.665 1.00 76.75 129 LYS A C 1
ATOM 912 O O . LYS A 1 129 ? -2.574 -18.078 10.592 1.00 76.75 129 LYS A O 1
ATOM 917 N N . HIS A 1 130 ? -4.486 -18.182 11.770 1.00 78.12 130 HIS A N 1
ATOM 918 C CA . HIS A 1 130 ? -5.352 -18.340 10.600 1.00 78.12 130 HIS A CA 1
ATOM 919 C C . HIS A 1 130 ? -5.270 -17.119 9.683 1.00 78.12 130 HIS A C 1
ATOM 921 O O . HIS A 1 130 ? -5.048 -17.267 8.486 1.00 78.12 130 HIS A O 1
ATOM 927 N N . THR A 1 131 ? -5.346 -15.916 10.258 1.00 79.31 131 THR A N 1
ATOM 928 C CA . THR A 1 131 ? -5.188 -14.659 9.517 1.00 79.31 131 THR A CA 1
ATOM 929 C C . THR A 1 131 ? -3.857 -14.606 8.777 1.00 79.31 131 THR A C 1
ATOM 931 O O . THR A 1 131 ? -3.838 -14.286 7.595 1.00 79.31 131 THR A O 1
ATOM 934 N N . LEU A 1 132 ? -2.751 -14.935 9.450 1.00 80.88 132 LEU A N 1
ATOM 935 C CA . LEU A 1 132 ? -1.417 -14.917 8.851 1.00 80.88 132 LEU A CA 1
ATOM 936 C C . LEU A 1 132 ? -1.316 -15.910 7.690 1.00 80.88 132 LEU A C 1
ATOM 938 O O . LEU A 1 132 ? -0.796 -15.569 6.633 1.00 80.88 132 LEU A O 1
ATOM 942 N N . VAL A 1 133 ? -1.841 -17.125 7.858 1.00 83.50 133 VAL A N 1
ATOM 943 C CA . VAL A 1 133 ? -1.849 -18.122 6.780 1.00 83.50 133 VAL A CA 1
ATOM 944 C C . VAL A 1 133 ? -2.671 -17.621 5.594 1.00 83.50 133 VAL A C 1
ATOM 946 O O . VAL A 1 133 ? -2.183 -17.668 4.468 1.00 83.50 133 VAL A O 1
ATOM 949 N N . TYR A 1 134 ? -3.871 -17.080 5.818 1.00 81.38 134 TYR A N 1
ATOM 950 C CA . TYR A 1 134 ? -4.693 -16.547 4.730 1.00 81.38 134 TYR A CA 1
ATOM 951 C C . TYR A 1 134 ? -4.011 -15.399 3.994 1.00 81.38 134 TYR A C 1
ATOM 953 O O . TYR A 1 134 ? -3.983 -15.403 2.766 1.00 81.38 134 TYR A O 1
ATOM 961 N N . THR A 1 135 ? -3.430 -14.436 4.712 1.00 84.94 135 THR A N 1
ATOM 962 C CA . THR A 1 135 ? -2.781 -13.282 4.081 1.00 84.94 135 THR A CA 1
ATOM 963 C C . THR A 1 135 ? -1.562 -13.697 3.271 1.00 84.94 135 THR A C 1
ATOM 965 O O . THR A 1 135 ? -1.410 -13.233 2.144 1.00 84.94 135 THR A O 1
ATOM 968 N N . VAL A 1 136 ? -0.731 -14.608 3.785 1.00 86.31 136 VAL A N 1
ATOM 969 C CA . VAL A 1 136 ? 0.449 -15.112 3.066 1.00 86.31 136 VAL A CA 1
ATOM 970 C C . VAL A 1 136 ? 0.049 -15.932 1.843 1.00 86.31 136 VAL A C 1
ATOM 972 O O . VAL A 1 136 ? 0.625 -15.737 0.777 1.00 86.31 136 VAL A O 1
ATOM 975 N N . VAL A 1 137 ? -0.949 -16.814 1.958 1.00 88.19 137 VAL A N 1
ATOM 976 C CA . VAL A 1 137 ? -1.420 -17.629 0.827 1.00 88.19 137 VAL A CA 1
ATOM 977 C C . VAL A 1 137 ? -2.028 -16.747 -0.260 1.00 88.19 137 VAL A C 1
ATOM 979 O O . VAL A 1 137 ? -1.661 -16.885 -1.423 1.00 88.19 137 VAL A O 1
ATOM 982 N N . ILE A 1 138 ? -2.897 -15.798 0.100 1.00 85.00 138 ILE A N 1
ATOM 983 C CA . ILE A 1 138 ? -3.483 -14.853 -0.861 1.00 85.00 138 ILE A CA 1
ATOM 984 C C . ILE A 1 138 ? -2.386 -14.008 -1.513 1.00 85.00 138 ILE A C 1
ATOM 986 O O . ILE A 1 138 ? -2.382 -13.863 -2.733 1.00 85.00 138 ILE A O 1
ATOM 990 N N . ALA A 1 139 ? -1.428 -13.494 -0.737 1.00 84.75 139 ALA A N 1
ATOM 991 C CA . ALA A 1 139 ? -0.306 -12.727 -1.272 1.00 84.75 139 ALA A CA 1
ATOM 992 C C . ALA A 1 139 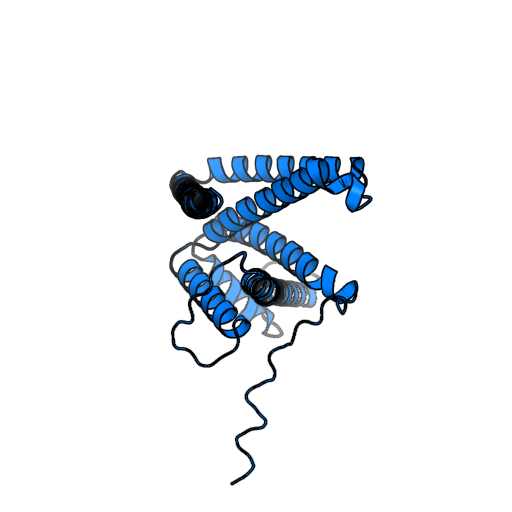? 0.553 -13.558 -2.238 1.00 84.75 139 ALA A C 1
ATOM 994 O O . ALA A 1 139 ? 0.924 -13.055 -3.295 1.00 84.75 139 ALA A O 1
ATOM 995 N N . ALA A 1 140 ? 0.829 -14.826 -1.920 1.00 85.31 140 ALA A N 1
ATOM 996 C CA . ALA A 1 140 ? 1.588 -15.729 -2.783 1.00 85.31 140 ALA A CA 1
ATOM 997 C C . ALA A 1 140 ? 0.842 -16.046 -4.088 1.00 85.31 140 ALA A C 1
ATOM 999 O O . ALA A 1 140 ? 1.442 -16.010 -5.160 1.00 85.31 140 ALA A O 1
ATOM 1000 N N . VAL A 1 141 ? -0.469 -16.296 -4.018 1.00 86.19 141 VAL A N 1
ATOM 1001 C CA . VAL A 1 141 ? -1.313 -16.508 -5.204 1.00 86.19 141 VAL A CA 1
ATOM 1002 C C . VAL A 1 141 ? -1.351 -15.248 -6.068 1.00 86.19 141 VAL A C 1
ATOM 1004 O O . VAL A 1 141 ? -1.132 -15.329 -7.274 1.00 86.19 141 VAL A O 1
ATOM 1007 N N . LEU A 1 142 ? -1.559 -14.072 -5.469 1.00 81.81 142 LEU A N 1
ATOM 1008 C CA . LEU A 1 142 ? -1.528 -12.801 -6.194 1.00 81.81 142 LEU A CA 1
ATOM 1009 C C . LEU A 1 142 ? -0.164 -12.564 -6.853 1.00 81.81 142 LEU A C 1
ATOM 1011 O O . LEU A 1 142 ? -0.127 -12.186 -8.018 1.00 81.81 142 LEU A O 1
ATOM 1015 N N . ALA A 1 143 ? 0.938 -12.837 -6.151 1.00 82.38 143 ALA A N 1
ATOM 1016 C CA . ALA A 1 143 ? 2.297 -12.722 -6.683 1.00 82.38 143 ALA A CA 1
ATOM 1017 C C . ALA A 1 143 ? 2.596 -13.703 -7.827 1.00 82.38 143 ALA A C 1
ATOM 1019 O O . ALA A 1 143 ? 3.419 -13.396 -8.685 1.00 82.38 143 ALA A O 1
ATOM 1020 N N . ALA A 1 144 ? 1.939 -14.866 -7.856 1.00 79.94 144 ALA A N 1
ATOM 1021 C CA . ALA A 1 144 ? 2.085 -15.843 -8.931 1.00 79.94 144 ALA A CA 1
ATOM 1022 C C . ALA A 1 144 ? 1.261 -15.490 -10.182 1.00 79.94 144 ALA A C 1
ATOM 1024 O O . ALA A 1 144 ? 1.662 -15.831 -11.292 1.00 79.94 144 ALA A O 1
ATOM 1025 N N . VAL A 1 145 ? 0.109 -14.831 -10.010 1.00 75.56 145 VAL A N 1
ATOM 1026 C CA . VAL A 1 145 ? -0.841 -14.536 -11.101 1.00 75.56 145 VAL A CA 1
ATOM 1027 C C . VAL A 1 145 ? -0.650 -13.133 -11.686 1.00 75.56 145 VAL A C 1
ATOM 1029 O O . VAL A 1 145 ? -0.924 -12.914 -12.866 1.00 75.56 145 VAL A O 1
ATOM 1032 N N . PHE A 1 146 ? -0.186 -12.170 -10.887 1.00 74.56 146 PHE A N 1
ATOM 1033 C CA . PHE A 1 146 ? -0.028 -10.776 -11.298 1.00 74.56 146 PHE A CA 1
ATOM 1034 C C . PHE A 1 146 ? 1.439 -10.350 -11.354 1.00 74.56 146 PHE A C 1
ATOM 1036 O O . PHE A 1 146 ? 2.237 -10.660 -10.474 1.00 74.56 146 PHE A O 1
ATOM 1043 N N . ASP A 1 147 ? 1.775 -9.533 -12.354 1.00 75.94 147 ASP A N 1
ATOM 1044 C CA . ASP A 1 147 ? 3.089 -8.895 -12.430 1.00 75.94 147 ASP A CA 1
ATOM 1045 C C . ASP A 1 147 ? 3.325 -7.957 -11.235 1.00 75.94 147 ASP A C 1
ATOM 1047 O O . ASP A 1 147 ? 2.428 -7.211 -10.821 1.00 75.94 147 ASP A O 1
ATOM 1051 N N . LEU A 1 148 ? 4.572 -7.891 -10.761 1.00 78.19 148 LEU A N 1
ATOM 1052 C CA . LEU A 1 148 ? 4.981 -7.052 -9.627 1.00 78.19 148 LEU A CA 1
ATOM 1053 C C . LEU A 1 148 ? 4.559 -5.581 -9.783 1.00 78.19 148 LEU A C 1
ATOM 1055 O O . LEU A 1 148 ? 4.107 -4.956 -8.825 1.00 78.19 148 LEU A O 1
ATOM 1059 N N . SER A 1 149 ? 4.631 -5.035 -11.003 1.00 77.69 149 SER A N 1
ATOM 1060 C CA . SER A 1 149 ? 4.206 -3.658 -11.281 1.00 77.69 149 SER A CA 1
ATOM 1061 C C . SER A 1 149 ? 2.707 -3.434 -11.050 1.00 77.69 149 SER A C 1
ATOM 1063 O O . SER A 1 149 ? 2.307 -2.352 -10.615 1.00 77.69 149 SER A O 1
ATOM 1065 N N . ARG A 1 150 ? 1.858 -4.434 -11.320 1.00 77.75 150 ARG A N 1
ATOM 1066 C CA . ARG A 1 150 ? 0.402 -4.342 -11.109 1.00 77.75 150 ARG A CA 1
ATOM 1067 C C . ARG A 1 150 ? 0.072 -4.421 -9.628 1.00 77.75 150 ARG A C 1
ATOM 1069 O O . ARG A 1 150 ? -0.653 -3.562 -9.139 1.00 77.75 150 ARG A O 1
ATOM 1076 N N . ILE A 1 151 ? 0.667 -5.381 -8.921 1.00 80.12 151 ILE A N 1
ATOM 1077 C CA . ILE A 1 151 ? 0.486 -5.559 -7.473 1.00 80.12 151 ILE A CA 1
ATOM 1078 C C . ILE A 1 151 ? 0.893 -4.287 -6.732 1.00 80.12 151 ILE A C 1
ATOM 1080 O O . ILE A 1 151 ? 0.129 -3.770 -5.924 1.00 80.12 151 ILE A O 1
ATOM 1084 N N . ALA A 1 152 ? 2.058 -3.732 -7.065 1.00 81.56 152 ALA A N 1
ATOM 1085 C CA . ALA A 1 152 ? 2.537 -2.491 -6.475 1.00 81.56 152 ALA A CA 1
ATOM 1086 C C . ALA A 1 152 ? 1.645 -1.287 -6.801 1.00 81.56 152 ALA A C 1
ATOM 1088 O O . ALA A 1 152 ? 1.464 -0.422 -5.953 1.00 81.56 152 ALA A O 1
ATOM 1089 N N . SER A 1 153 ? 1.071 -1.226 -8.009 1.00 80.00 153 SER A N 1
ATOM 1090 C CA . SER A 1 153 ? 0.188 -0.116 -8.389 1.00 80.00 153 SER A CA 1
ATOM 1091 C C . SER A 1 153 ? -1.148 -0.174 -7.662 1.00 80.00 153 SER A C 1
ATOM 1093 O O . SER A 1 153 ? -1.590 0.833 -7.122 1.00 80.00 153 SER A O 1
ATOM 1095 N N . ILE A 1 154 ? -1.764 -1.355 -7.607 1.00 79.75 154 ILE A N 1
ATOM 1096 C CA . ILE A 1 154 ? -3.003 -1.582 -6.860 1.00 79.75 154 ILE A CA 1
ATOM 1097 C C . ILE A 1 154 ? -2.763 -1.312 -5.367 1.00 79.75 154 ILE A C 1
ATOM 1099 O O . ILE A 1 154 ? -3.536 -0.591 -4.744 1.00 79.75 154 ILE A O 1
ATOM 1103 N N . GLY A 1 155 ? -1.652 -1.814 -4.817 1.00 83.38 155 GLY A N 1
ATOM 1104 C CA . GLY A 1 155 ? -1.251 -1.575 -3.431 1.00 83.38 155 GLY A CA 1
ATOM 1105 C C . GLY A 1 155 ? -1.043 -0.094 -3.115 1.00 83.38 155 GLY A C 1
ATOM 1106 O O . GLY A 1 155 ? -1.611 0.390 -2.144 1.00 83.38 155 GLY A O 1
ATOM 1107 N N . ALA A 1 156 ? -0.303 0.644 -3.948 1.00 84.00 156 ALA A N 1
ATOM 1108 C CA . ALA A 1 156 ? -0.068 2.077 -3.762 1.00 84.00 156 ALA A CA 1
ATOM 1109 C C . ALA A 1 156 ? -1.364 2.899 -3.828 1.00 84.00 156 ALA A C 1
ATOM 1111 O O . ALA A 1 156 ? -1.558 3.801 -3.017 1.00 84.00 156 ALA A O 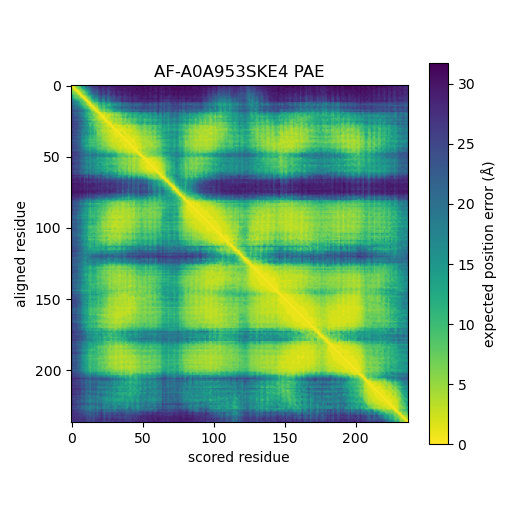1
ATOM 1112 N N . ILE A 1 157 ? -2.272 2.566 -4.754 1.00 84.00 157 ILE A N 1
ATOM 1113 C CA . ILE A 1 157 ? -3.580 3.225 -4.859 1.00 84.00 157 ILE A CA 1
ATOM 1114 C C . ILE A 1 157 ? -4.409 2.974 -3.597 1.00 84.00 157 ILE A C 1
ATOM 1116 O O . ILE A 1 157 ? -4.926 3.928 -3.022 1.00 84.00 157 ILE A O 1
ATOM 1120 N N . PHE A 1 158 ? -4.520 1.720 -3.141 1.00 84.00 158 PHE A N 1
ATOM 1121 C CA . PHE A 1 158 ? -5.249 1.410 -1.908 1.00 84.00 158 PHE A CA 1
ATOM 1122 C C . PHE A 1 158 ? -4.618 2.064 -0.681 1.00 84.00 158 PHE A C 1
ATOM 1124 O O . PHE A 1 158 ? -5.346 2.507 0.200 1.00 84.00 158 PHE A O 1
ATOM 1131 N N . TYR A 1 159 ? -3.290 2.162 -0.645 1.00 86.25 159 TYR A N 1
ATOM 1132 C CA . TYR A 1 159 ? -2.563 2.801 0.443 1.00 86.25 159 TYR A CA 1
ATOM 1133 C C . TYR A 1 159 ? -2.880 4.300 0.528 1.00 86.25 159 TYR A C 1
ATOM 1135 O O . TYR A 1 159 ? -3.342 4.783 1.556 1.00 86.25 159 TYR A O 1
ATOM 1143 N N . LEU A 1 160 ? -2.745 5.019 -0.590 1.00 88.31 160 LEU A N 1
ATOM 1144 C CA . LEU A 1 160 ? -3.051 6.450 -0.659 1.00 88.31 160 LEU A CA 1
ATOM 1145 C C . LEU A 1 160 ? -4.539 6.735 -0.412 1.00 88.31 160 LEU A C 1
ATOM 1147 O O . LEU A 1 160 ? -4.881 7.698 0.268 1.00 88.31 160 LEU A O 1
ATOM 1151 N N . LEU A 1 161 ? -5.444 5.893 -0.924 1.00 87.81 161 LEU A N 1
ATOM 1152 C CA . LEU A 1 161 ? -6.878 6.027 -0.654 1.00 87.81 161 LEU A CA 1
ATOM 1153 C C . LEU A 1 161 ? -7.218 5.795 0.819 1.00 87.81 161 LEU A C 1
ATOM 1155 O O . LEU A 1 161 ? -8.061 6.514 1.360 1.00 87.81 161 LEU A O 1
ATOM 1159 N N . MET A 1 162 ? -6.590 4.807 1.463 1.00 86.88 162 MET A N 1
ATOM 1160 C CA . MET A 1 162 ? -6.741 4.573 2.897 1.00 86.88 162 MET A CA 1
ATOM 1161 C C . MET A 1 162 ? -6.300 5.811 3.676 1.00 86.88 162 MET A C 1
ATOM 1163 O O . MET A 1 162 ? -7.082 6.295 4.493 1.00 86.88 162 MET A O 1
ATOM 1167 N N . ASP A 1 163 ? -5.108 6.339 3.400 1.00 88.31 163 ASP A N 1
ATOM 1168 C CA . ASP A 1 163 ? -4.564 7.501 4.107 1.00 88.31 163 ASP A CA 1
ATOM 1169 C C . ASP A 1 163 ? -5.481 8.720 3.941 1.00 88.31 163 ASP A C 1
ATOM 1171 O O . ASP A 1 163 ? -5.921 9.293 4.937 1.00 88.31 163 ASP A O 1
ATOM 1175 N N . ILE A 1 164 ? -5.917 9.034 2.714 1.00 89.75 164 ILE A N 1
ATOM 1176 C CA . ILE A 1 164 ? -6.882 10.119 2.457 1.00 89.75 164 ILE A CA 1
ATOM 1177 C C . ILE A 1 164 ? -8.182 9.901 3.240 1.00 89.75 164 ILE A C 1
ATOM 1179 O O . ILE A 1 164 ? -8.697 10.833 3.859 1.00 89.75 164 ILE A O 1
ATOM 1183 N N . THR A 1 165 ? -8.726 8.682 3.230 1.00 88.69 165 THR A N 1
ATOM 1184 C CA . THR A 1 165 ? -10.006 8.371 3.886 1.00 88.69 165 THR A CA 1
ATOM 1185 C C . THR A 1 165 ? -9.896 8.467 5.405 1.00 88.69 165 THR A C 1
ATOM 1187 O O . THR A 1 165 ? -10.775 9.041 6.050 1.00 88.69 165 THR A O 1
ATOM 1190 N N . VAL A 1 166 ? -8.815 7.945 5.986 1.00 87.94 166 VAL A N 1
ATOM 1191 C CA . VAL A 1 166 ? -8.544 8.009 7.426 1.00 87.94 166 VAL A CA 1
ATOM 1192 C C . VAL A 1 166 ? -8.302 9.453 7.846 1.00 87.94 166 VAL A C 1
ATOM 1194 O O . VAL A 1 166 ? -8.946 9.924 8.782 1.00 87.94 166 VAL A O 1
ATOM 1197 N N . HIS A 1 167 ? -7.449 10.190 7.133 1.00 90.75 167 HIS A N 1
ATOM 1198 C CA . HIS A 1 167 ? -7.167 11.590 7.431 1.00 90.75 167 HIS A CA 1
ATOM 1199 C C . HIS A 1 167 ? -8.426 12.456 7.315 1.00 90.75 167 HIS A C 1
ATOM 1201 O O . HIS A 1 167 ? -8.701 13.266 8.198 1.00 90.75 167 HIS A O 1
ATOM 1207 N N . TRP A 1 168 ? -9.249 12.252 6.285 1.00 89.44 168 TRP A N 1
ATOM 1208 C CA . TRP A 1 168 ? -10.529 12.947 6.144 1.00 89.44 168 TRP A CA 1
ATOM 1209 C C . TRP A 1 168 ? -11.520 12.579 7.254 1.00 89.44 168 TRP A C 1
ATOM 1211 O O . TRP A 1 168 ? -12.196 13.451 7.803 1.00 89.44 168 TRP A O 1
ATOM 1221 N N . GLY A 1 169 ? -11.595 11.294 7.610 1.00 86.31 169 GLY A N 1
ATOM 1222 C CA . GLY A 1 169 ? -12.424 10.792 8.703 1.00 86.31 169 GLY A CA 1
ATOM 1223 C C . GLY A 1 169 ? -12.056 11.432 10.039 1.00 86.31 169 GLY A C 1
ATOM 1224 O O . GLY A 1 169 ? -12.942 11.920 10.745 1.00 86.31 169 GLY A O 1
ATOM 1225 N N . VAL A 1 170 ? -10.757 11.517 10.338 1.00 87.44 170 VAL A N 1
ATOM 1226 C CA . VAL A 1 170 ? -10.238 12.200 11.528 1.00 87.44 170 VAL A CA 1
ATOM 1227 C C . VAL A 1 170 ? -10.540 13.695 11.459 1.00 87.44 170 VAL A C 1
ATOM 1229 O O . VAL A 1 170 ? -11.098 14.230 12.410 1.00 87.44 170 VAL A O 1
ATOM 1232 N N . LEU A 1 171 ? -10.280 14.366 10.332 1.00 86.25 171 LEU A N 1
ATOM 1233 C CA . LEU A 1 171 ? -10.506 15.809 10.183 1.00 86.25 171 LEU A CA 1
ATOM 1234 C C . LEU A 1 171 ? -11.971 16.184 10.425 1.00 86.25 171 LEU A C 1
ATOM 1236 O O . LEU A 1 171 ? -12.259 17.192 11.069 1.00 86.25 171 LEU A O 1
ATOM 1240 N N . ARG A 1 172 ? -12.898 15.371 9.913 1.00 81.81 172 ARG A N 1
ATOM 1241 C CA . ARG A 1 172 ? -14.328 15.679 9.939 1.00 81.81 172 ARG A CA 1
ATOM 1242 C C . ARG A 1 172 ? -15.038 15.234 11.212 1.00 81.81 172 ARG A C 1
ATOM 1244 O O . ARG A 1 172 ? -15.928 15.952 11.649 1.00 81.81 172 ARG A O 1
ATOM 1251 N N . HIS A 1 173 ? -14.679 14.082 11.780 1.00 81.31 173 HIS A N 1
ATOM 1252 C CA . HIS A 1 173 ? -15.454 13.477 12.872 1.00 81.31 173 HIS A CA 1
ATOM 1253 C C . HIS A 1 173 ? -14.688 13.311 14.185 1.00 81.31 173 HIS A C 1
ATOM 1255 O O . HIS A 1 173 ? -15.337 13.184 15.211 1.00 81.31 173 HIS A O 1
ATOM 1261 N N . LEU A 1 174 ? -13.349 13.297 14.170 1.00 77.44 174 LEU A N 1
ATOM 1262 C CA . LEU A 1 174 ? -12.538 12.894 15.330 1.00 77.44 174 LEU A CA 1
ATOM 1263 C C . LEU A 1 174 ? -11.476 13.926 15.744 1.00 77.44 174 LEU A C 1
ATOM 1265 O O . LEU A 1 174 ? -10.687 13.669 16.650 1.00 77.44 174 LEU A O 1
ATOM 1269 N N . HIS A 1 175 ? -11.401 15.083 15.085 1.00 74.06 175 HIS A N 1
ATOM 1270 C CA . HIS A 1 175 ? -10.289 16.004 15.315 1.00 74.06 175 HIS A CA 1
ATOM 1271 C C . HIS A 1 175 ? -10.345 16.660 16.709 1.00 74.06 175 HIS A C 1
ATOM 1273 O O . HIS A 1 175 ? -9.291 16.996 17.246 1.00 74.06 175 HIS A O 1
ATOM 1279 N N . GLU A 1 176 ? -11.541 16.821 17.292 1.00 70.69 176 GLU A N 1
ATOM 1280 C CA . GLU A 1 176 ? -11.734 17.381 18.642 1.00 70.69 176 GLU A CA 1
ATOM 1281 C C . GLU A 1 176 ? -11.396 16.348 19.725 1.00 70.69 176 GLU A C 1
ATOM 1283 O O . GLU A 1 176 ? -10.700 16.674 20.683 1.00 70.69 176 GLU A O 1
ATOM 1288 N N . ASP A 1 177 ? -11.777 15.084 19.514 1.00 73.38 177 ASP A N 1
ATOM 1289 C CA . ASP A 1 177 ? -11.547 13.988 20.466 1.00 73.38 177 ASP A CA 1
ATOM 1290 C C . ASP A 1 177 ? -10.074 13.568 20.561 1.00 73.38 177 ASP A C 1
ATOM 1292 O O . ASP A 1 177 ? -9.613 13.086 21.595 1.00 73.38 177 ASP A O 1
ATOM 1296 N N . VAL A 1 178 ? -9.322 13.734 19.470 1.00 76.56 178 VAL A N 1
ATOM 1297 C CA . VAL A 1 178 ? -7.920 13.296 19.363 1.00 76.56 178 VAL A CA 1
ATOM 1298 C C . VAL A 1 178 ? -6.942 14.475 19.515 1.00 76.56 178 VAL A C 1
ATOM 1300 O O . VAL A 1 178 ? -5.728 14.279 19.508 1.00 76.56 178 VAL A O 1
ATOM 1303 N N . GLY A 1 179 ? -7.437 15.713 19.657 1.00 75.25 179 GLY A N 1
ATOM 1304 C CA . GLY A 1 179 ? -6.598 16.918 19.740 1.00 75.25 179 GLY A CA 1
ATOM 1305 C C . GLY A 1 179 ? -5.734 17.137 18.491 1.00 75.25 179 GLY A C 1
ATOM 1306 O O . GLY A 1 179 ? -4.635 17.689 18.568 1.00 75.25 179 GLY A O 1
ATOM 1307 N N . ALA A 1 180 ? -6.194 16.654 17.334 1.00 77.50 180 ALA A N 1
ATOM 1308 C CA . ALA A 1 180 ? -5.410 16.639 16.109 1.00 77.50 180 ALA A CA 1
ATOM 1309 C C . ALA A 1 180 ? -5.344 18.038 15.475 1.00 77.50 180 ALA A C 1
ATOM 1311 O O . ALA A 1 180 ? -6.361 18.707 15.279 1.00 77.50 180 ALA A O 1
ATOM 1312 N N . ASN A 1 181 ? -4.142 18.475 15.085 1.00 84.19 181 ASN A N 1
ATOM 1313 C CA . ASN A 1 181 ? -3.975 19.752 14.398 1.00 84.19 181 ASN A CA 1
ATOM 1314 C C . ASN A 1 181 ? -4.554 19.674 12.972 1.00 84.19 181 ASN A C 1
ATOM 1316 O O . ASN A 1 181 ? -3.996 19.006 12.096 1.00 84.19 181 ASN A O 1
ATOM 1320 N N . ARG A 1 182 ? -5.651 20.409 12.737 1.00 86.06 182 ARG A N 1
ATOM 1321 C CA . ARG A 1 182 ? -6.360 20.468 11.446 1.00 86.06 182 ARG A CA 1
ATOM 1322 C C . ARG A 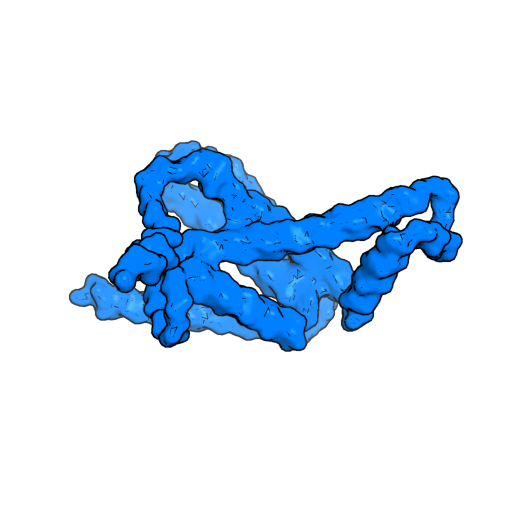1 182 ? -5.441 20.851 10.276 1.00 86.06 182 ARG A C 1
ATOM 1324 O O . ARG A 1 182 ? -5.653 20.367 9.168 1.00 86.06 182 ARG A O 1
ATOM 1331 N N . ALA A 1 183 ? -4.416 21.677 10.508 1.00 87.56 183 ALA A N 1
ATOM 1332 C CA . ALA A 1 183 ? -3.481 22.098 9.467 1.00 87.56 183 ALA A CA 1
ATOM 1333 C C . ALA A 1 183 ? -2.561 20.954 9.017 1.00 87.56 183 ALA A C 1
ATOM 1335 O O . ALA A 1 183 ? -2.403 20.741 7.819 1.00 87.56 183 ALA A O 1
ATOM 1336 N N . VAL A 1 184 ? -2.007 20.177 9.957 1.00 89.12 184 VAL A N 1
ATOM 1337 C CA . VAL A 1 184 ? -1.142 19.022 9.635 1.00 89.12 184 VAL A CA 1
ATOM 1338 C C . VAL A 1 184 ? -1.925 17.982 8.837 1.00 89.12 184 VAL A C 1
ATOM 1340 O O . VAL A 1 184 ? -1.444 17.478 7.826 1.00 89.12 184 VAL A O 1
ATOM 1343 N N . LEU A 1 185 ? -3.164 17.718 9.253 1.00 88.25 185 LEU A N 1
ATOM 1344 C CA . LEU A 1 185 ? -4.034 16.749 8.598 1.00 88.25 185 LEU A CA 1
ATOM 1345 C C . LEU A 1 185 ? -4.484 17.216 7.206 1.00 88.25 185 LEU A C 1
ATOM 1347 O O . LEU A 1 185 ? -4.512 16.426 6.268 1.00 88.25 185 LEU A O 1
ATOM 1351 N N . GLY A 1 186 ? -4.776 18.512 7.051 1.00 90.31 186 GLY A N 1
ATOM 1352 C CA . GLY A 1 186 ? -5.081 19.111 5.752 1.00 90.31 186 GLY A CA 1
ATOM 1353 C C . GLY A 1 186 ? -3.905 19.032 4.774 1.00 90.31 186 GLY A C 1
ATOM 1354 O O . GLY A 1 186 ? -4.101 18.680 3.612 1.00 90.31 186 GLY A O 1
ATOM 1355 N N . VAL A 1 187 ? -2.679 19.294 5.246 1.00 93.62 187 VAL A N 1
ATOM 1356 C CA . VAL A 1 187 ? -1.463 19.148 4.428 1.00 93.62 187 VAL A CA 1
ATOM 1357 C C . VAL A 1 187 ? -1.235 17.687 4.036 1.00 93.62 187 VAL A C 1
ATOM 1359 O O . VAL A 1 187 ? 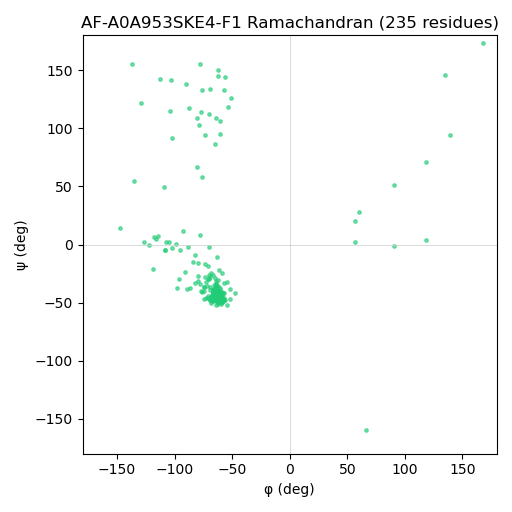-0.929 17.433 2.875 1.00 93.62 187 VAL A O 1
ATOM 1362 N N . ALA A 1 188 ? -1.434 16.731 4.950 1.00 91.19 188 ALA A N 1
ATOM 1363 C CA . ALA A 1 188 ? -1.302 15.302 4.653 1.00 91.19 188 ALA A CA 1
ATOM 1364 C C . ALA A 1 188 ? -2.259 14.857 3.535 1.00 91.19 188 ALA A C 1
ATOM 1366 O O . ALA A 1 188 ? -1.811 14.319 2.528 1.00 91.19 188 ALA A O 1
ATOM 1367 N N . ILE A 1 189 ? -3.550 15.201 3.639 1.00 92.62 189 ILE A N 1
ATOM 1368 C CA . ILE A 1 189 ? -4.548 14.906 2.593 1.00 92.62 189 ILE A CA 1
ATOM 1369 C C . ILE A 1 189 ? -4.147 15.531 1.253 1.00 92.62 189 ILE A C 1
ATOM 1371 O O . ILE A 1 189 ? -4.283 14.897 0.207 1.00 92.62 189 ILE A O 1
ATOM 1375 N N . GLY A 1 190 ? -3.653 16.772 1.274 1.00 94.81 190 GLY A N 1
ATOM 1376 C CA . GLY A 1 190 ? -3.165 17.448 0.074 1.00 94.81 190 GLY A CA 1
ATOM 1377 C C . GLY A 1 190 ? -2.003 16.701 -0.583 1.00 94.81 190 GLY A C 1
ATOM 1378 O O . GLY A 1 190 ? -2.026 16.482 -1.794 1.00 94.81 190 GLY A O 1
ATOM 1379 N N . LEU A 1 191 ? -1.015 16.268 0.204 1.00 94.69 191 LEU A N 1
ATOM 1380 C CA . LEU A 1 191 ? 0.129 15.498 -0.286 1.00 94.69 191 LEU A CA 1
ATOM 1381 C C . LEU A 1 191 ? -0.291 14.132 -0.837 1.00 94.69 191 LEU A C 1
ATOM 1383 O O . LEU A 1 191 ? 0.146 13.775 -1.932 1.00 94.69 191 LEU A O 1
ATOM 1387 N N . ASP A 1 192 ? -1.174 13.410 -0.146 1.00 92.69 192 ASP A N 1
ATOM 1388 C CA . ASP A 1 192 ? -1.671 12.107 -0.597 1.00 92.69 192 ASP A CA 1
ATOM 1389 C C . ASP A 1 192 ? -2.462 12.237 -1.906 1.00 92.69 192 ASP A C 1
ATOM 1391 O O . ASP A 1 192 ? -2.290 11.434 -2.825 1.00 92.69 192 ASP A O 1
ATOM 1395 N N . ALA A 1 193 ? -3.285 13.283 -2.041 1.00 93.69 193 ALA A N 1
ATOM 1396 C CA . ALA A 1 193 ? -4.044 13.560 -3.259 1.00 93.69 193 ALA A CA 1
ATOM 1397 C C . ALA A 1 193 ? -3.134 13.925 -4.442 1.00 93.69 193 ALA A C 1
ATOM 1399 O O . ALA A 1 193 ? -3.358 13.450 -5.558 1.00 93.69 193 ALA A O 1
ATOM 1400 N N . ILE A 1 194 ? -2.088 14.726 -4.209 1.00 94.94 194 ILE A N 1
ATOM 1401 C CA . ILE A 1 194 ? -1.081 15.051 -5.231 1.00 94.94 194 ILE A CA 1
ATOM 1402 C C . ILE A 1 194 ? -0.326 13.785 -5.646 1.00 94.94 194 ILE A C 1
ATOM 1404 O O . ILE A 1 194 ? -0.183 13.526 -6.843 1.00 94.94 194 ILE A O 1
ATOM 1408 N N . ALA A 1 195 ? 0.124 12.979 -4.681 1.00 91.31 195 ALA A N 1
ATOM 1409 C CA . ALA A 1 195 ? 0.832 11.731 -4.940 1.00 91.31 195 ALA A CA 1
ATOM 1410 C C . ALA A 1 195 ? -0.040 10.747 -5.731 1.00 91.31 195 ALA A C 1
ATOM 1412 O O . ALA A 1 195 ? 0.415 10.195 -6.733 1.00 91.31 195 ALA A O 1
ATOM 1413 N N . LEU A 1 196 ? -1.308 10.581 -5.343 1.00 89.81 196 LEU A N 1
ATOM 1414 C CA . LEU A 1 196 ? -2.270 9.733 -6.043 1.00 89.81 196 LEU A CA 1
ATOM 1415 C C . LEU A 1 196 ? -2.532 10.243 -7.462 1.00 89.81 196 LEU A C 1
ATOM 1417 O O . LEU A 1 196 ? -2.493 9.457 -8.407 1.00 89.81 196 LEU A O 1
ATOM 1421 N N . GLY A 1 197 ? -2.745 11.549 -7.633 1.00 88.62 197 GLY A N 1
ATOM 1422 C CA . GLY A 1 197 ? -2.946 12.167 -8.943 1.00 88.62 197 GLY A CA 1
ATOM 1423 C C . GLY A 1 197 ? -1.758 11.939 -9.878 1.00 88.62 197 GLY A C 1
ATOM 1424 O O . GLY A 1 197 ? -1.932 11.444 -10.992 1.00 88.62 197 GLY A O 1
ATOM 1425 N N . ALA A 1 198 ? -0.540 12.214 -9.406 1.00 89.12 198 ALA A N 1
ATOM 1426 C CA . ALA A 1 198 ? 0.686 11.963 -10.161 1.00 89.12 198 ALA A CA 1
ATOM 1427 C C . ALA A 1 198 ? 0.839 10.475 -10.517 1.00 89.12 198 ALA A C 1
ATOM 1429 O O . ALA A 1 198 ? 1.149 10.131 -11.659 1.00 89.12 198 ALA A O 1
ATOM 1430 N N . PHE A 1 199 ? 0.563 9.583 -9.564 1.00 85.00 199 PHE A N 1
ATOM 1431 C CA . PHE A 1 199 ? 0.661 8.140 -9.760 1.00 85.00 199 PHE A CA 1
ATOM 1432 C C . PHE A 1 199 ? -0.330 7.617 -10.809 1.00 85.00 199 PHE A C 1
ATOM 1434 O O . PHE A 1 199 ? 0.039 6.816 -11.672 1.00 85.00 199 PHE A O 1
ATOM 1441 N N . LEU A 1 200 ? -1.577 8.093 -10.779 1.00 83.19 200 LEU A N 1
ATOM 1442 C CA . LEU A 1 200 ? -2.610 7.718 -11.745 1.00 83.19 200 LEU A CA 1
ATOM 1443 C C . LEU A 1 200 ? -2.272 8.194 -13.160 1.00 83.19 200 LEU A C 1
ATOM 1445 O O . LEU A 1 200 ? -2.474 7.437 -14.109 1.00 83.19 200 LEU A O 1
ATOM 1449 N N . ILE A 1 201 ? -1.708 9.398 -13.309 1.00 83.50 201 ILE A N 1
ATOM 1450 C CA . ILE A 1 201 ? -1.260 9.916 -14.611 1.00 83.50 201 ILE A CA 1
ATOM 1451 C C . ILE A 1 201 ? -0.155 9.024 -15.189 1.00 83.50 201 ILE A C 1
ATOM 1453 O O . ILE A 1 201 ? -0.257 8.584 -16.334 1.00 83.50 201 ILE A O 1
ATOM 1457 N N . VAL A 1 202 ? 0.866 8.692 -14.388 1.00 79.50 202 VAL A N 1
ATOM 1458 C CA . VAL A 1 202 ? 1.970 7.807 -14.806 1.00 79.50 202 VAL A CA 1
ATOM 1459 C C . VAL A 1 202 ? 1.451 6.422 -15.200 1.00 79.50 202 VAL A C 1
ATOM 1461 O O . VAL A 1 202 ? 1.933 5.814 -16.158 1.00 79.50 202 VAL A O 1
ATOM 1464 N N . LYS A 1 203 ? 0.436 5.906 -14.499 1.00 75.62 203 LYS A N 1
ATOM 1465 C CA . LYS A 1 203 ? -0.118 4.587 -14.812 1.00 75.62 203 LYS A CA 1
ATOM 1466 C C . LYS A 1 203 ? -1.050 4.586 -16.020 1.00 75.62 203 LYS A C 1
ATOM 1468 O O . LYS A 1 203 ? -1.041 3.610 -16.769 1.00 75.62 203 LYS A O 1
ATOM 1473 N N . GLY A 1 204 ? -1.802 5.663 -16.239 1.00 70.56 204 GLY A N 1
ATOM 1474 C CA . GLY A 1 204 ? -2.719 5.810 -17.371 1.00 70.56 204 GLY A CA 1
ATOM 1475 C C . GLY A 1 204 ? -2.018 5.781 -18.730 1.00 70.56 204 GLY A C 1
ATOM 1476 O O . GLY A 1 204 ? -2.579 5.274 -19.697 1.00 70.56 204 GLY A O 1
ATOM 1477 N N . THR A 1 205 ? -0.767 6.237 -18.802 1.00 68.56 205 THR A N 1
ATOM 1478 C CA . THR A 1 205 ? 0.039 6.219 -20.035 1.00 68.56 205 THR A CA 1
ATOM 1479 C C . THR A 1 205 ? 0.741 4.881 -20.294 1.00 68.56 205 THR A C 1
ATOM 1481 O O . THR A 1 205 ? 1.176 4.623 -21.412 1.00 68.56 205 THR A O 1
ATOM 1484 N N . SER A 1 206 ? 0.824 4.002 -19.289 1.00 63.38 206 SER A N 1
ATOM 1485 C CA . SER A 1 206 ? 1.638 2.775 -19.319 1.00 63.38 206 SER A CA 1
ATOM 1486 C C . SER A 1 206 ? 0.929 1.537 -19.905 1.00 63.38 206 SER A C 1
ATOM 1488 O O . SER A 1 206 ? 1.543 0.476 -20.002 1.00 63.38 206 SER A O 1
ATOM 1490 N N . GLY A 1 207 ? -0.352 1.636 -20.292 1.00 65.31 207 GLY A N 1
ATOM 1491 C CA . GLY A 1 207 ? -1.056 0.608 -21.074 1.00 65.31 207 GLY A CA 1
ATOM 1492 C C . GLY A 1 207 ? -2.480 0.254 -20.593 1.00 65.31 207 GLY A C 1
ATOM 1493 O O . GLY A 1 207 ? -2.743 0.210 -19.388 1.00 65.31 207 GLY A O 1
ATOM 1494 N N . PRO A 1 208 ? -3.407 -0.079 -21.518 1.00 65.25 208 PRO A N 1
ATOM 1495 C CA . PRO A 1 208 ? -4.837 -0.262 -21.228 1.00 65.25 208 PRO A CA 1
ATOM 1496 C C . PRO A 1 208 ? -5.155 -1.473 -20.335 1.00 65.25 208 PRO A C 1
ATOM 1498 O O . PRO A 1 208 ? -6.142 -1.466 -19.603 1.00 65.25 208 PRO A O 1
ATOM 1501 N N . LEU A 1 209 ? -4.302 -2.503 -20.338 1.00 63.06 209 LEU A N 1
ATOM 1502 C CA . LEU A 1 209 ? -4.528 -3.744 -19.587 1.00 63.06 209 LEU A CA 1
ATOM 1503 C C . LEU A 1 209 ? -4.329 -3.549 -18.071 1.00 63.06 209 LEU A C 1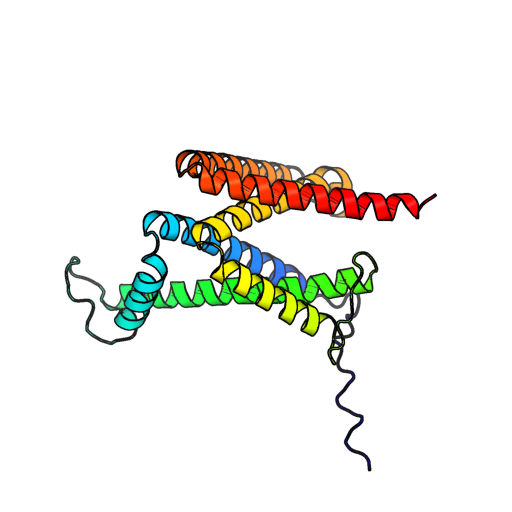
ATOM 1505 O O . LEU A 1 209 ? -5.036 -4.155 -17.268 1.00 63.06 209 LEU A O 1
ATOM 1509 N N . ILE A 1 210 ? -3.419 -2.656 -17.662 1.00 64.12 210 ILE A N 1
ATOM 1510 C CA . ILE A 1 210 ? -3.220 -2.338 -16.240 1.00 64.12 210 ILE A CA 1
ATOM 1511 C C . ILE A 1 210 ? -4.366 -1.467 -15.721 1.00 64.12 210 ILE A C 1
ATOM 1513 O O . ILE A 1 210 ? -4.860 -1.695 -14.619 1.00 64.12 210 ILE A O 1
ATOM 1517 N N . VAL A 1 211 ? -4.826 -0.513 -16.533 1.00 64.50 211 VAL A N 1
ATOM 1518 C CA . VAL A 1 211 ? -5.998 0.315 -16.220 1.00 64.50 211 VAL A CA 1
ATOM 1519 C C . VAL A 1 211 ? -7.246 -0.561 -16.072 1.00 64.50 211 VAL A C 1
ATOM 1521 O O . VAL A 1 211 ? -7.970 -0.423 -15.088 1.00 64.50 211 VAL A O 1
ATOM 1524 N N . GLY A 1 212 ? -7.450 -1.525 -16.976 1.00 68.00 212 GLY A N 1
ATOM 1525 C CA . GLY A 1 212 ? -8.571 -2.467 -16.919 1.00 68.00 212 GLY A CA 1
ATOM 1526 C C . GLY A 1 212 ? -8.581 -3.335 -15.658 1.00 68.00 212 GLY A C 1
ATOM 1527 O O . GLY A 1 212 ? -9.598 -3.402 -14.972 1.00 68.00 212 GLY A O 1
ATOM 1528 N N . VAL A 1 213 ? -7.450 -3.954 -15.299 1.00 66.62 213 VAL A N 1
ATOM 1529 C CA . VAL A 1 213 ? -7.355 -4.778 -14.078 1.00 66.62 213 VAL A CA 1
ATOM 1530 C C . VAL A 1 213 ? -7.577 -3.936 -12.819 1.00 66.62 213 VAL A C 1
ATOM 1532 O O . VAL A 1 213 ? -8.339 -4.355 -11.951 1.00 66.62 213 VAL A O 1
ATOM 1535 N N . SER A 1 214 ? -6.985 -2.739 -12.740 1.00 59.56 214 SER A N 1
ATOM 1536 C CA . SER A 1 214 ? -7.162 -1.828 -11.602 1.00 59.56 214 SER A CA 1
ATOM 1537 C C . SER A 1 214 ? -8.623 -1.402 -11.428 1.00 59.56 214 SER A C 1
ATOM 1539 O O . SER A 1 214 ? -9.146 -1.448 -10.313 1.00 59.56 214 SER A O 1
ATOM 1541 N N . LEU A 1 215 ? -9.309 -1.055 -12.524 1.00 67.88 215 LEU A N 1
ATOM 1542 C CA . LEU A 1 215 ? -10.734 -0.709 -12.514 1.00 67.88 215 LEU A CA 1
ATOM 1543 C C . LEU A 1 215 ? -11.603 -1.876 -12.042 1.00 67.88 215 LEU A C 1
ATOM 1545 O O . LEU A 1 215 ? -12.494 -1.676 -11.218 1.00 67.88 215 LEU A O 1
ATOM 1549 N N . VAL A 1 216 ? -11.316 -3.097 -12.503 1.00 76.88 216 VAL A N 1
ATOM 1550 C CA . VAL A 1 216 ? -12.025 -4.302 -12.051 1.00 76.88 216 VAL A CA 1
ATOM 1551 C C . VAL A 1 216 ? -11.805 -4.532 -10.557 1.00 76.88 216 VAL A C 1
ATOM 1553 O O . VAL A 1 216 ? -12.778 -4.746 -9.839 1.00 76.88 216 VAL A O 1
ATOM 1556 N N . SER A 1 217 ? -10.572 -4.425 -10.053 1.00 64.75 217 SER A N 1
ATOM 1557 C CA . SER A 1 217 ? -10.303 -4.576 -8.616 1.00 64.75 217 SER A CA 1
ATOM 1558 C C . SER A 1 217 ? -10.998 -3.512 -7.764 1.00 64.75 217 SER A C 1
ATOM 1560 O O . SER A 1 217 ? -11.575 -3.852 -6.735 1.00 64.75 217 SER A O 1
ATOM 1562 N N . ILE A 1 218 ? -11.026 -2.250 -8.206 1.00 64.62 218 ILE A N 1
ATOM 1563 C CA . ILE A 1 218 ? -11.763 -1.176 -7.522 1.00 64.62 218 ILE A CA 1
ATOM 1564 C C . ILE A 1 218 ? -13.265 -1.485 -7.510 1.00 64.62 218 ILE A C 1
ATOM 1566 O O . ILE A 1 218 ? -13.915 -1.372 -6.473 1.00 64.62 218 ILE A O 1
ATOM 1570 N N . MET A 1 219 ? -13.818 -1.935 -8.638 1.00 74.19 219 MET A N 1
ATOM 1571 C CA . MET A 1 219 ? -15.231 -2.295 -8.748 1.00 74.19 219 MET A CA 1
ATOM 1572 C C . MET A 1 219 ? -15.599 -3.481 -7.847 1.00 74.19 219 MET A C 1
ATOM 1574 O O . MET A 1 219 ? -16.646 -3.449 -7.202 1.00 74.19 219 MET A O 1
ATOM 1578 N N . VAL A 1 220 ? -14.729 -4.492 -7.744 1.00 79.50 220 VAL A N 1
ATOM 1579 C CA . VAL A 1 220 ? -14.899 -5.627 -6.824 1.00 79.50 220 VAL A CA 1
ATOM 1580 C C . VAL A 1 220 ? -14.893 -5.161 -5.370 1.00 79.50 220 VAL A C 1
ATOM 1582 O O . VAL A 1 220 ? -15.762 -5.576 -4.606 1.00 79.50 220 VAL A O 1
ATOM 1585 N N . VAL A 1 221 ? -13.970 -4.273 -4.987 1.00 73.38 221 VAL A N 1
ATOM 1586 C CA . VAL A 1 221 ? -13.913 -3.738 -3.618 1.00 73.38 221 VAL A CA 1
ATOM 1587 C C . VAL A 1 221 ? -15.175 -2.947 -3.281 1.00 73.38 221 VAL A C 1
ATOM 1589 O O . VAL A 1 221 ? -15.803 -3.227 -2.265 1.00 73.38 221 VAL A O 1
ATOM 1592 N N . ILE A 1 222 ? -15.623 -2.041 -4.154 1.00 71.38 222 ILE A N 1
ATOM 1593 C CA . ILE A 1 222 ? -16.850 -1.256 -3.931 1.00 71.38 222 ILE A CA 1
ATOM 1594 C C . ILE A 1 222 ? -18.087 -2.164 -3.862 1.00 71.38 222 ILE A C 1
ATOM 1596 O O . ILE A 1 222 ? -18.983 -1.948 -3.040 1.00 71.38 222 ILE A O 1
ATOM 1600 N N . ALA A 1 223 ? -18.164 -3.186 -4.719 1.00 78.25 223 ALA A N 1
ATOM 1601 C CA . ALA A 1 223 ? -19.251 -4.160 -4.691 1.00 78.25 223 ALA A CA 1
ATOM 1602 C C . ALA A 1 223 ? -19.258 -4.946 -3.373 1.00 78.25 223 ALA A C 1
ATOM 1604 O O . ALA A 1 223 ? -20.318 -5.109 -2.766 1.00 78.25 223 ALA A O 1
ATOM 1605 N N . PHE A 1 224 ? -18.083 -5.371 -2.906 1.00 74.75 224 PHE A N 1
ATOM 1606 C CA . PHE A 1 224 ? -17.913 -6.050 -1.629 1.00 74.75 224 PHE A CA 1
ATOM 1607 C C . PHE A 1 224 ? -18.303 -5.153 -0.448 1.00 74.75 224 PHE A C 1
ATOM 1609 O O . PHE A 1 224 ? -19.106 -5.571 0.383 1.00 74.75 224 PHE A O 1
ATOM 1616 N N . GLU A 1 225 ? -17.829 -3.905 -0.402 1.00 69.12 225 GLU A N 1
ATOM 1617 C CA . GLU A 1 225 ? -18.199 -2.929 0.631 1.00 69.12 225 GLU A CA 1
ATOM 1618 C C . GLU A 1 225 ? -19.712 -2.703 0.677 1.00 69.12 225 GLU A C 1
ATOM 1620 O O . GLU A 1 225 ? -20.322 -2.773 1.745 1.00 69.12 225 GLU A O 1
ATOM 1625 N N . ARG A 1 226 ? -20.354 -2.483 -0.479 1.00 70.69 226 ARG A N 1
ATOM 1626 C CA . ARG A 1 226 ? -21.811 -2.291 -0.547 1.00 70.69 226 ARG A CA 1
ATOM 1627 C C . ARG A 1 226 ? -22.585 -3.535 -0.136 1.00 70.69 226 ARG A C 1
ATOM 1629 O O . ARG A 1 226 ? -23.615 -3.403 0.523 1.00 70.69 226 ARG A O 1
ATOM 1636 N N . PHE A 1 227 ? -22.130 -4.719 -0.533 1.00 75.81 227 PHE A N 1
ATOM 1637 C CA . PHE A 1 227 ? -22.755 -5.982 -0.149 1.00 75.81 227 PHE A CA 1
ATOM 1638 C C . PHE A 1 227 ? -22.652 -6.208 1.366 1.00 75.81 227 PHE A C 1
ATOM 1640 O O . PHE A 1 227 ? -23.656 -6.477 2.026 1.00 75.81 227 PHE A O 1
ATOM 1647 N N . TYR A 1 228 ? -21.466 -5.994 1.933 1.00 63.81 228 TYR A N 1
ATOM 1648 C CA . TYR A 1 228 ? -21.194 -6.155 3.358 1.00 63.81 228 TYR A CA 1
ATOM 1649 C C . TYR A 1 228 ? -21.949 -5.129 4.227 1.00 63.81 228 TYR A C 1
ATOM 1651 O O . TYR A 1 228 ? -22.550 -5.486 5.245 1.00 63.81 228 TYR A O 1
ATOM 1659 N N . LEU A 1 229 ? -22.007 -3.862 3.801 1.00 58.56 229 LEU A N 1
ATOM 1660 C CA . LEU A 1 229 ? -22.737 -2.796 4.504 1.00 58.56 229 LEU A CA 1
ATOM 1661 C C . LEU A 1 229 ? -24.264 -2.913 4.365 1.00 58.56 229 LEU A C 1
ATOM 1663 O O . LEU A 1 229 ? -25.000 -2.497 5.263 1.00 58.56 229 LEU A O 1
ATOM 1667 N N . ARG A 1 230 ? -24.773 -3.510 3.278 1.00 56.75 230 ARG A N 1
ATOM 1668 C CA . ARG A 1 230 ? -26.206 -3.832 3.152 1.00 56.75 230 ARG A CA 1
ATOM 1669 C C . ARG A 1 230 ? -26.647 -4.879 4.175 1.00 56.75 230 ARG A C 1
ATOM 1671 O O . ARG A 1 230 ? -27.720 -4.727 4.750 1.00 56.75 230 ARG A O 1
ATOM 1678 N N . GLY A 1 231 ? -25.811 -5.879 4.462 1.00 51.78 231 GLY A N 1
ATOM 1679 C CA . GLY A 1 231 ? -26.109 -6.911 5.464 1.00 51.78 231 GLY A CA 1
ATOM 1680 C C . GLY A 1 231 ? -26.130 -6.405 6.913 1.00 51.78 231 GLY A C 1
ATOM 1681 O O . GLY A 1 231 ? -26.814 -6.980 7.755 1.00 51.78 231 GLY A O 1
ATOM 1682 N N . THR A 1 232 ? -25.427 -5.310 7.217 1.00 51.53 232 THR A N 1
ATOM 1683 C CA . THR A 1 232 ? -25.371 -4.726 8.572 1.00 51.53 232 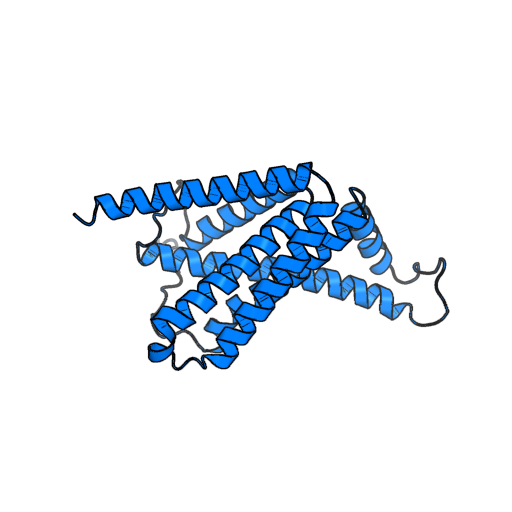THR A CA 1
ATOM 1684 C C . THR A 1 232 ? -26.439 -3.663 8.833 1.00 51.53 232 THR A C 1
ATOM 1686 O O . THR A 1 232 ? -26.825 -3.482 9.987 1.00 51.53 232 THR A O 1
ATOM 1689 N N . ARG A 1 233 ? -26.979 -3.004 7.795 1.00 46.50 233 ARG A N 1
ATOM 1690 C CA . ARG A 1 233 ? -28.149 -2.112 7.935 1.00 46.50 233 ARG A CA 1
ATOM 1691 C C . ARG A 1 233 ? -29.452 -2.871 8.192 1.00 46.50 233 ARG A C 1
ATOM 1693 O O . ARG A 1 233 ? -30.226 -2.432 9.026 1.00 46.50 233 ARG A O 1
ATOM 1700 N N . ALA A 1 234 ? -29.634 -4.047 7.591 1.00 45.47 234 ALA A N 1
ATOM 1701 C CA . ALA A 1 234 ? -30.824 -4.884 7.795 1.00 45.47 234 ALA A CA 1
ATOM 1702 C C . ALA A 1 234 ? -30.934 -5.532 9.195 1.00 45.47 234 ALA A C 1
ATOM 1704 O O . ALA A 1 234 ? -31.888 -6.250 9.463 1.00 45.47 234 ALA A O 1
ATOM 1705 N N . ARG A 1 235 ? -29.945 -5.328 10.080 1.00 44.16 235 ARG A N 1
ATOM 1706 C CA . ARG A 1 235 ? -29.913 -5.877 11.450 1.00 44.16 235 ARG A CA 1
ATOM 1707 C C . ARG A 1 235 ? -29.984 -4.793 12.536 1.00 44.16 235 ARG A C 1
ATOM 1709 O O . ARG A 1 235 ? -29.741 -5.094 13.703 1.00 44.16 235 ARG A O 1
ATOM 1716 N N . ARG A 1 236 ? -30.212 -3.535 12.136 1.00 44.56 236 ARG A N 1
ATOM 1717 C CA . ARG A 1 236 ? -30.370 -2.360 13.014 1.00 44.56 236 ARG A CA 1
ATOM 1718 C C . ARG A 1 236 ? -31.766 -1.722 12.935 1.00 44.56 236 ARG A C 1
ATOM 1720 O O . ARG A 1 236 ? -31.974 -0.701 13.582 1.00 44.56 236 ARG A O 1
ATOM 1727 N N . GLU A 1 237 ? -32.680 -2.333 12.191 1.00 37.69 237 GLU A N 1
ATOM 1728 C CA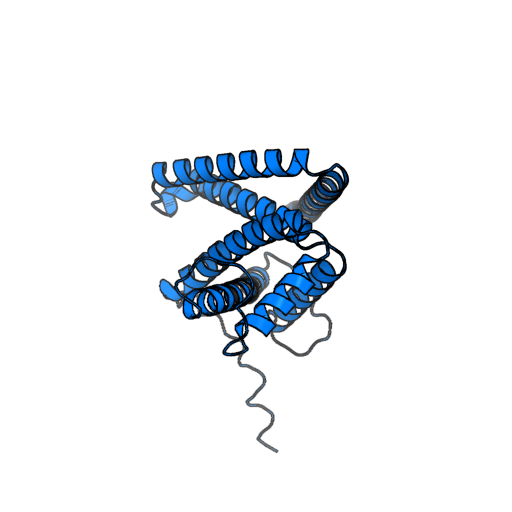 . GLU A 1 237 ? -34.133 -2.135 12.295 1.00 37.69 237 GLU A CA 1
ATOM 1729 C C . GLU A 1 237 ? -34.734 -3.397 12.923 1.00 37.69 237 GLU A C 1
ATOM 1731 O O . GLU A 1 237 ? -35.684 -3.255 13.720 1.00 37.69 237 GLU A O 1
#

Solvent-accessible surface area (backbone atoms only — not comparable to full-atom values): 13646 Å² total; per-residue (Å²): 143,87,80,84,81,83,78,84,80,78,67,81,75,79,58,87,87,70,70,47,71,65,72,62,48,49,43,55,56,36,29,52,55,22,48,54,52,40,32,54,48,12,52,54,32,56,75,54,40,93,51,35,67,57,52,49,51,51,49,51,55,49,45,72,43,93,85,70,90,72,88,83,77,81,94,82,59,78,67,53,58,32,49,51,50,49,50,52,52,52,51,50,53,51,16,52,51,27,38,52,51,34,50,29,56,49,52,41,56,40,34,77,69,66,78,38,92,80,80,85,77,89,67,93,74,54,66,38,57,55,46,40,52,51,53,52,51,52,50,51,51,48,60,72,77,42,57,63,32,55,55,18,49,52,49,41,51,54,50,38,51,48,52,39,51,51,41,50,48,35,65,74,77,37,27,79,86,66,70,51,60,63,66,65,45,52,50,49,40,51,51,38,51,51,52,48,51,54,50,50,54,61,47,67,75,73,39,72,68,62,53,50,54,49,52,51,53,52,51,50,51,52,51,49,52,53,55,58,52,53,63,57,55,74,73,76,118

Sequence (237 aa):
PGTARAMSNRSARYKSGSLSLAGAVAPGNGVMIGGGIFALMGQVAGLAGGLFPIAFVVAATNSSRPGTTRSRRPRGRPLADTFTVGVAIIATVSGALASIFAVSRMLPMLTETKLIPHSHFGMPGDVQKHTLVYTVVIAAVLAAVFDLSRIASIGAIFYLLMDITVHWGVLRHLHEDVGANRAVLGVAIGLDAIALGAFLIVKGTSGPLIVGVSLVSIMVVIAFERFYLRGTRARRE

Nearest PDB structures (foldseek):
  4q25-assembly1_B  TM=2.103E-01  e=7.764E+00  Pseudomonas aeruginosa PAO1

Foldseek 3Di:
DPPPPPPQPPPVPDDPPPQDPCNVCQLVVLLVLLLVLLLVLLVVCLVVDPCSVVVLVVQQVQLPDPDDPPPDDDDDCNPVSSVVSVVSVVSNVSSVVSNLVSQLPVVVVCCVVVVDPDDPPVDRDDPSVVRSVVVVVVVVVCPVPDRSNLVSLLSLLVVLVVLLVVLVCCLPPNCVVVVNDNVVSVVSNVVSVVVNVVSVVVVVVSDDVSVVVSVVVVVVVVVVVVVVVVVVVVVVD

Mean predicted aligned error: 12.81 Å

pLDDT: mean 71.83, std 14.22, range [35.88, 94.94]

Radius of gyration: 21.98 Å; Cα contacts (8 Å, |Δi|>4): 133; chains: 1; bounding box: 71×61×55 Å

Secondary structure (DSSP, 8-state):
--SSSSSS-------TT---HHHHHHHHHHHHHHHHHHHHHHHHHHHHGGGHHHHHHHHHHHHHSTT---SS--SS-HHHHHHHHHHHHHHHHHHHHHHHHHHHHHHHHHHHTTSS-----S--S-HHHHHHHHHHHHHHHHHHHS-HHHHHHHHHHHHHHHHHHHHHHIIIIITTTTT--HHHHHHHHHHHHHHHHHHHHHHHTS-HHHHHHHHHHHHHHHHHHHHHHHHHHTT--